Protein AF-A0A1F9FCJ4-F1 (afdb_monomer)

Secondary structure (DSSP, 8-state):
---------------PPPPPPP---PPPPPPPPPP--PPPP-S---------------TTTTS-SEEEEETTEEEEEES---TTHHHHHHHHHHHHHHHTT--B-TTS-BSEEEEEEEP-TTTTS-TT----HHHHTHHHHHHHHHHHHHHHHHHHTTPPSSEEEEEEEE--BTTBSS-HHHHHHT-HHHHHHHHHHHHGGGBSSSSPEEEESS-TTSSS-EEEEEEEEEETTEEEEEEEEEEEE-SSGGGG-TT-TTSHHHHHHHH--SEEEEEEEESSSSEEEE---B-TTEEE-TTS-EEE-TT-----BPPP--HHHHHHHHHHHS-S-----TTT----

Mean predicted aligned error: 11.23 Å

Radius of gyration: 25.14 Å; Cα contacts (8 Å, |Δi|>4): 669; chains: 1; bounding box: 89×71×57 Å

Sequence (344 aa):
MPNVTNRVSGTLSTVATPTTTPSTTTVPLLPPSLPGRDAPVDLFDRSGGAPVERSVATPHAEIPTTLLTAAGTSVEHGTDPGNFYCEHAFFTLQRFATEVGIKKNAQGEPLCGFLHVPWDADCGAPPTAIIDPAKRYAAHRKVVGAAIQGWFQAAKAGAHDPIKILITGYGPFQSITNNPAAGFVSHRENLDAAMKAAFGTALIGKKGKLLQDRVGGSPADTMALRYRVNDEGRVREIVIVAERLKVADVALDNGDPGSLVGALKAVKPDAALALGVHGGATFLAEHHADDGGLVIDAQGKARHDDNKQPTMAFLDNYALARAIHTGGQRGPARVADARTGNIV

Nearest PDB structures (foldseek):
  5j8r-assembly1_B  TM=4.494E-01  e=1.813E-01  Homo sapiens
  5j8r-assembly1_C  TM=4.114E-01  e=9.370E-01  Homo sapiens
  5j8r-assembly1_D  TM=4.580E-01  e=1.722E+00  Homo sapiens

Solvent-accessible surface area (backbone atoms only — not comparable to full-atom values): 19438 Å² total; per-residue (Å²): 136,87,86,85,82,85,83,81,88,81,81,86,78,82,83,80,80,86,82,86,77,89,80,85,80,83,82,80,81,83,80,84,89,80,83,89,78,81,76,83,77,78,92,70,83,82,72,90,71,79,86,75,87,66,86,74,71,62,94,59,84,84,64,63,69,68,36,42,76,29,87,90,31,48,26,30,74,26,75,67,48,45,92,61,69,49,20,43,50,39,28,52,50,61,67,44,29,69,80,44,54,34,36,49,39,98,86,67,35,50,36,40,33,33,38,35,38,43,54,56,90,56,24,65,33,60,84,82,59,91,70,62,64,69,70,74,39,48,30,57,22,42,51,53,5,8,30,53,35,21,45,50,64,42,46,58,74,84,53,63,82,56,46,32,33,37,36,37,8,34,43,50,52,96,76,30,54,33,31,65,28,17,58,42,45,68,33,68,70,44,53,32,47,10,48,41,48,28,29,34,77,29,34,63,66,86,61,51,47,73,77,35,83,55,54,94,82,51,59,58,65,33,39,31,32,39,39,38,32,51,59,92,88,40,81,44,41,39,34,42,38,23,30,37,30,59,73,51,43,60,28,56,9,64,81,34,58,43,6,60,45,20,46,41,66,73,65,44,26,43,26,38,39,41,30,36,71,40,91,48,80,44,30,25,33,25,26,45,33,34,40,46,26,54,44,66,50,99,83,39,45,42,39,83,36,94,80,43,69,62,85,49,67,59,76,72,32,56,38,40,45,52,12,26,28,57,22,52,71,60,47,47,52,63,68,62,41,85,87,71,81,46,83,101

pLDDT: mean 81.38, std 22.06, range [31.81, 98.62]

Foldseek 3Di:
DDDDDDDDDDDDDDDDDDDDDDDDDDDDDDDDDDDDDDDPDPPDPPDDDDDDPDPCPPPCPPFDQFQFQFPNFTEGADADLDAADSLLLFQLCQVCLVVLVAAAFPVRFGQEFEKADEDDPCQLPAPPDDDDCCVVCRRVLLQLLLSVLLLCVRLVVPDDFPAEEEEEEEADDDSGNDWVSLVQLLDQVSVLSSVCFQAPVQWDDSGFDWPDQDDPQAPDRWTWGWTWGCDPNDIGIYIYIGAYAYRAQLLSACPHCHHPNVVCNVRSHNHYYYYGYDHDRHMHTYFKHFCQQWDQDPNRGIDGDNPRDTPDIDHGRCSSSSSSNNSNVCGNPQDCPPVPNDRD

Structure (mmCIF, N/CA/C/O backbone):
data_AF-A0A1F9FCJ4-F1
#
_entry.id   AF-A0A1F9FCJ4-F1
#
loop_
_atom_site.group_PDB
_atom_site.id
_atom_site.type_symbol
_atom_site.label_atom_id
_atom_site.label_alt_id
_atom_site.label_comp_id
_atom_site.label_asym_id
_atom_site.label_entity_id
_atom_site.label_seq_id
_atom_site.pdbx_PDB_ins_code
_atom_site.Cartn_x
_atom_site.Cartn_y
_atom_site.Cartn_z
_atom_site.occupancy
_atom_site.B_iso_or_equiv
_atom_site.auth_seq_id
_atom_site.auth_comp_id
_atom_site.auth_asym_id
_atom_site.auth_atom_id
_atom_site.pdbx_PDB_model_num
ATOM 1 N N . MET A 1 1 ? 61.639 24.553 24.301 1.00 45.56 1 MET A N 1
ATOM 2 C CA . MET A 1 1 ? 60.608 23.522 24.548 1.00 45.56 1 MET A CA 1
ATOM 3 C C . MET A 1 1 ? 60.771 22.453 23.477 1.00 45.56 1 MET A C 1
ATOM 5 O O . MET A 1 1 ? 60.693 22.820 22.310 1.00 45.56 1 MET A O 1
ATOM 9 N N . PRO A 1 2 ? 61.147 21.210 23.821 1.00 46.16 2 PRO A N 1
ATOM 10 C CA . PRO A 1 2 ? 61.551 20.224 22.828 1.00 46.16 2 PRO A CA 1
ATOM 11 C C . PRO A 1 2 ? 60.354 19.451 22.259 1.00 46.16 2 PRO A C 1
ATOM 13 O O . PRO A 1 2 ? 59.424 19.087 22.974 1.00 46.16 2 PRO A O 1
ATOM 16 N N . ASN A 1 3 ? 60.428 19.225 20.948 1.00 36.25 3 ASN A N 1
ATOM 17 C CA . ASN A 1 3 ? 59.535 18.416 20.124 1.00 36.25 3 ASN A CA 1
ATOM 18 C C . ASN A 1 3 ? 59.547 16.947 20.573 1.00 36.25 3 ASN A C 1
ATOM 20 O O . ASN A 1 3 ? 60.611 16.331 20.627 1.00 36.25 3 ASN A O 1
ATOM 24 N N . VAL A 1 4 ? 58.368 16.378 20.827 1.00 46.62 4 VAL A N 1
ATOM 25 C CA . VAL A 1 4 ? 58.176 14.942 21.071 1.00 46.62 4 VAL A CA 1
ATOM 26 C C . VAL A 1 4 ? 57.615 14.313 19.797 1.00 46.62 4 VAL A C 1
ATOM 28 O O . VAL A 1 4 ? 56.436 14.447 19.482 1.00 46.62 4 VAL A O 1
ATOM 31 N N . THR A 1 5 ? 58.479 13.638 19.045 1.00 46.69 5 THR A N 1
ATOM 32 C CA . THR A 1 5 ? 58.125 12.800 17.894 1.00 46.69 5 THR A CA 1
ATOM 33 C C . THR A 1 5 ? 57.863 11.372 18.373 1.00 46.69 5 THR A C 1
ATOM 35 O O . THR A 1 5 ? 58.791 10.650 18.736 1.00 46.69 5 THR A O 1
ATOM 38 N N . ASN A 1 6 ? 56.600 10.940 18.353 1.00 46.25 6 ASN A N 1
ATOM 39 C CA . ASN A 1 6 ? 56.231 9.542 18.585 1.00 46.25 6 ASN A CA 1
ATOM 40 C C . ASN A 1 6 ? 56.530 8.700 17.334 1.00 46.25 6 ASN A C 1
ATOM 42 O O . ASN A 1 6 ? 55.889 8.859 16.296 1.00 46.25 6 ASN A O 1
ATOM 46 N N . ARG A 1 7 ? 57.496 7.780 17.448 1.00 40.25 7 ARG A N 1
ATOM 47 C CA . ARG A 1 7 ? 57.681 6.650 16.526 1.00 40.25 7 ARG A CA 1
ATOM 48 C C . ARG A 1 7 ? 56.686 5.548 16.891 1.00 40.25 7 ARG A C 1
ATOM 50 O O . ARG A 1 7 ? 56.759 5.004 17.987 1.00 40.25 7 ARG A O 1
ATOM 57 N N . VAL A 1 8 ? 55.814 5.183 15.955 1.00 48.34 8 VAL A N 1
ATOM 58 C CA . VAL A 1 8 ? 55.037 3.939 16.009 1.00 48.34 8 VAL A CA 1
ATOM 59 C C . VAL A 1 8 ? 55.748 2.914 15.128 1.00 48.34 8 VAL A C 1
ATOM 61 O O . VAL A 1 8 ? 55.877 3.109 13.922 1.00 48.34 8 VAL A O 1
ATOM 64 N N . SER A 1 9 ? 56.248 1.844 15.747 1.00 47.41 9 SER A N 1
ATOM 65 C CA . SER A 1 9 ? 56.780 0.666 15.057 1.00 47.41 9 SER A CA 1
ATOM 66 C C . SER A 1 9 ? 55.623 -0.139 14.468 1.00 47.41 9 SER A C 1
ATOM 68 O O . SER A 1 9 ? 54.789 -0.653 15.208 1.00 47.41 9 SER A O 1
ATOM 70 N N . GLY A 1 10 ? 55.574 -0.242 13.140 1.00 40.59 10 GLY A N 1
ATOM 71 C CA . GLY A 1 10 ? 54.667 -1.135 12.425 1.00 40.59 10 GLY A CA 1
ATOM 72 C C . GLY A 1 10 ? 55.281 -2.525 12.276 1.00 40.59 10 GLY A C 1
ATOM 73 O O . GLY A 1 10 ? 56.344 -2.679 11.679 1.00 40.59 10 GLY A O 1
ATOM 74 N N . THR A 1 11 ? 54.607 -3.537 12.812 1.00 45.31 11 THR A N 1
ATOM 75 C CA . THR A 1 11 ? 54.896 -4.953 12.571 1.00 45.31 11 THR A CA 1
ATOM 76 C C . THR A 1 11 ? 54.178 -5.387 11.292 1.00 45.31 11 THR A C 1
ATOM 78 O O . THR A 1 11 ? 52.953 -5.331 11.207 1.00 45.31 11 THR A O 1
ATOM 81 N N . LEU A 1 12 ? 54.946 -5.808 10.286 1.00 37.81 12 LEU A N 1
ATOM 82 C CA . LEU A 1 12 ? 54.445 -6.413 9.051 1.00 37.81 12 LEU A CA 1
ATOM 83 C C . LEU A 1 12 ? 53.874 -7.804 9.365 1.00 37.81 12 LEU A C 1
ATOM 85 O O . LEU A 1 12 ? 54.610 -8.695 9.783 1.00 37.81 12 LEU A O 1
ATOM 89 N N . SER A 1 13 ? 52.567 -7.980 9.167 1.00 44.81 13 SER A N 1
ATOM 90 C CA . SER A 1 13 ? 51.902 -9.283 9.213 1.00 44.81 13 SER A CA 1
ATOM 91 C C . SER A 1 13 ? 51.800 -9.831 7.790 1.00 44.81 13 SER A C 1
ATOM 93 O O . SER A 1 13 ? 51.200 -9.212 6.910 1.00 44.81 13 SER A O 1
ATOM 95 N N . THR A 1 14 ? 52.456 -10.961 7.550 1.00 45.06 14 THR A N 1
ATOM 96 C CA . THR A 1 14 ? 52.456 -11.703 6.289 1.00 45.06 14 THR A CA 1
ATOM 97 C C . THR A 1 14 ? 51.126 -12.434 6.104 1.00 45.06 14 THR A C 1
ATOM 99 O O . THR A 1 14 ? 50.736 -13.271 6.915 1.00 45.06 14 THR A O 1
ATOM 102 N N . VAL A 1 15 ? 50.427 -12.122 5.012 1.00 45.38 15 VAL A N 1
ATOM 103 C CA . VAL A 1 15 ? 49.201 -12.807 4.584 1.00 45.38 15 VAL A CA 1
ATOM 104 C C . VAL A 1 15 ? 49.580 -14.159 3.979 1.00 45.38 15 VAL A C 1
ATOM 106 O O . VAL A 1 15 ? 50.235 -14.217 2.939 1.00 45.38 15 VAL A O 1
ATOM 109 N N . ALA A 1 16 ? 49.174 -15.244 4.637 1.00 43.84 16 ALA A N 1
ATOM 110 C CA . ALA A 1 16 ? 49.274 -16.598 4.107 1.00 43.84 16 ALA A CA 1
ATOM 111 C C . ALA A 1 16 ? 48.158 -16.852 3.081 1.00 43.84 16 ALA A C 1
ATOM 113 O O . ALA A 1 16 ? 46.982 -16.580 3.326 1.00 43.84 16 ALA A O 1
ATOM 114 N N . THR A 1 17 ? 48.545 -17.375 1.923 1.00 43.25 17 THR A N 1
ATOM 115 C CA . THR A 1 17 ? 47.669 -17.795 0.825 1.00 43.25 17 THR A CA 1
ATOM 116 C C . THR A 1 17 ? 46.972 -19.112 1.197 1.00 43.25 17 THR A C 1
ATOM 118 O O . THR A 1 17 ? 47.662 -20.043 1.615 1.00 43.25 17 THR A O 1
ATOM 121 N N . PRO A 1 18 ? 45.641 -19.254 1.052 1.00 49.59 18 PRO A N 1
ATOM 122 C CA . PRO A 1 18 ? 44.994 -20.544 1.256 1.00 49.59 18 PRO A CA 1
ATOM 123 C C . PRO A 1 18 ? 45.201 -21.459 0.041 1.00 49.59 18 PRO A C 1
ATOM 125 O O . PRO A 1 18 ? 44.795 -21.148 -1.079 1.00 49.59 18 PRO A O 1
ATOM 128 N N . THR A 1 19 ? 45.823 -22.608 0.293 1.00 43.47 19 THR A N 1
ATOM 129 C CA . THR A 1 19 ? 45.961 -23.736 -0.633 1.00 43.47 19 THR A CA 1
ATOM 130 C C . THR A 1 19 ? 44.615 -24.443 -0.790 1.00 43.47 19 THR A C 1
ATOM 132 O O . THR A 1 19 ? 44.060 -24.959 0.180 1.00 43.47 19 THR A O 1
ATOM 135 N N . THR A 1 20 ? 44.086 -24.494 -2.009 1.00 41.56 20 THR A N 1
ATOM 136 C CA . THR A 1 20 ? 42.893 -25.270 -2.359 1.00 41.56 20 THR A CA 1
ATOM 137 C C . THR A 1 20 ? 43.244 -26.751 -2.506 1.00 41.56 20 THR A C 1
ATOM 139 O O . THR A 1 20 ? 44.114 -27.132 -3.285 1.00 41.56 20 THR A O 1
ATOM 142 N N . THR A 1 21 ? 42.561 -27.608 -1.747 1.00 42.19 21 THR A N 1
ATOM 143 C CA . THR A 1 21 ? 42.613 -29.071 -1.894 1.00 42.19 21 THR A CA 1
ATOM 144 C C . THR A 1 21 ? 41.365 -29.535 -2.655 1.00 42.19 21 THR A C 1
ATOM 146 O O . THR A 1 21 ? 40.264 -29.111 -2.295 1.00 42.19 21 THR A O 1
ATOM 149 N N . PRO A 1 22 ? 41.477 -30.385 -3.692 1.00 36.31 22 PRO A N 1
ATOM 150 C CA . PRO A 1 22 ? 40.309 -30.909 -4.389 1.00 36.31 22 PRO A CA 1
ATOM 151 C C . PRO A 1 22 ? 39.636 -31.988 -3.532 1.00 36.31 22 PRO A C 1
ATOM 153 O O . PRO A 1 22 ? 40.259 -32.985 -3.172 1.00 36.31 22 PRO A O 1
ATOM 156 N N . SER A 1 23 ? 38.359 -31.788 -3.204 1.00 41.38 23 SER A N 1
ATOM 157 C CA . SER A 1 23 ? 37.520 -32.829 -2.604 1.00 41.38 23 SER A CA 1
ATOM 158 C C . SER A 1 23 ? 36.896 -33.676 -3.708 1.00 41.38 23 SER A C 1
ATOM 160 O O . SER A 1 23 ? 36.106 -33.190 -4.513 1.00 41.38 23 SER A O 1
ATOM 162 N N . THR A 1 24 ? 37.263 -34.952 -3.745 1.00 35.91 24 THR A N 1
ATOM 163 C CA . THR A 1 24 ? 36.606 -36.003 -4.519 1.00 35.91 24 THR A CA 1
ATOM 164 C C . THR A 1 24 ? 35.276 -36.357 -3.856 1.00 35.91 24 THR A C 1
ATOM 166 O O . THR A 1 24 ? 35.243 -36.970 -2.791 1.00 35.91 24 THR A O 1
ATOM 169 N N . THR A 1 25 ? 34.162 -35.970 -4.478 1.00 39.12 25 THR A N 1
ATOM 170 C CA . THR A 1 25 ? 32.825 -36.406 -4.060 1.00 39.12 25 THR A CA 1
ATOM 171 C C . THR A 1 25 ? 32.481 -37.727 -4.737 1.00 39.12 25 THR A C 1
ATOM 173 O O . THR A 1 25 ? 32.265 -37.798 -5.945 1.00 39.12 25 THR A O 1
ATOM 176 N N . THR A 1 26 ? 32.432 -38.780 -3.930 1.00 38.34 26 THR A N 1
ATOM 177 C CA . THR A 1 26 ? 31.907 -40.098 -4.284 1.00 38.34 26 THR A CA 1
ATOM 178 C C . THR A 1 26 ? 30.389 -40.016 -4.465 1.00 38.34 26 THR A C 1
ATOM 180 O O . THR A 1 26 ? 29.679 -39.555 -3.575 1.00 38.34 26 THR A O 1
ATOM 183 N N . VAL A 1 27 ? 29.896 -40.469 -5.618 1.00 39.25 27 VAL A N 1
ATOM 184 C CA . VAL A 1 27 ? 28.467 -40.588 -5.951 1.00 39.25 27 VAL A CA 1
ATOM 185 C C . VAL A 1 27 ? 27.877 -41.819 -5.249 1.00 39.25 27 VAL A C 1
ATOM 187 O O . VAL A 1 27 ? 28.379 -42.921 -5.484 1.00 39.25 27 VAL A O 1
ATOM 190 N N . PRO A 1 28 ? 26.807 -41.704 -4.441 1.00 39.06 28 PRO A N 1
ATOM 191 C CA . PRO A 1 28 ? 26.023 -42.861 -4.040 1.00 39.06 28 PRO A CA 1
ATOM 192 C C . PRO A 1 28 ? 24.985 -43.207 -5.116 1.00 39.06 28 PRO A C 1
ATOM 194 O O . PRO A 1 28 ? 24.263 -42.345 -5.616 1.00 39.06 28 PRO A O 1
ATOM 197 N N . LEU A 1 29 ? 24.929 -44.498 -5.440 1.00 34.75 29 LEU A N 1
ATOM 198 C CA . LEU A 1 29 ? 23.940 -45.152 -6.293 1.00 34.75 29 LEU A CA 1
ATOM 199 C C . LEU A 1 29 ? 22.487 -44.870 -5.863 1.00 34.75 29 LEU A C 1
ATOM 201 O O . LEU A 1 29 ? 22.163 -44.887 -4.676 1.00 34.75 29 LEU A O 1
ATOM 205 N N . LEU A 1 30 ? 21.618 -44.686 -6.865 1.00 35.06 30 LEU A N 1
ATOM 206 C CA . LEU A 1 30 ? 20.160 -44.614 -6.732 1.00 35.06 30 LEU A CA 1
ATOM 207 C C . LEU A 1 30 ? 19.570 -45.884 -6.084 1.00 35.06 30 LEU A C 1
ATOM 209 O O . LEU A 1 30 ? 19.882 -46.988 -6.536 1.00 35.06 30 LEU A O 1
ATOM 213 N N . PRO A 1 31 ? 18.616 -45.750 -5.145 1.00 38.84 31 PRO A N 1
ATOM 214 C CA . PRO A 1 31 ? 17.616 -46.778 -4.878 1.00 38.84 31 PRO A CA 1
ATOM 215 C C . PRO A 1 31 ? 16.405 -46.672 -5.838 1.00 38.84 31 PRO A C 1
ATOM 217 O O . PRO A 1 31 ? 16.173 -45.617 -6.434 1.00 38.84 31 PRO A O 1
ATOM 220 N N . PRO A 1 32 ? 15.642 -47.769 -6.015 1.00 37.00 32 PRO A N 1
ATOM 221 C CA . PRO A 1 32 ? 14.658 -47.922 -7.083 1.00 37.00 32 PRO A CA 1
ATOM 222 C C . PRO A 1 32 ? 13.360 -47.136 -6.860 1.00 37.00 32 PRO A C 1
ATOM 224 O O . PRO A 1 32 ? 12.955 -46.822 -5.742 1.00 37.00 32 PRO A O 1
ATOM 227 N N . SER A 1 33 ? 12.712 -46.864 -7.989 1.00 34.84 33 SER A N 1
ATOM 228 C CA . SER A 1 33 ? 11.459 -46.143 -8.198 1.00 34.84 33 SER A CA 1
ATOM 229 C C . SER A 1 33 ? 10.303 -46.650 -7.326 1.00 34.84 33 SER A C 1
ATOM 231 O O . SER A 1 33 ? 9.952 -47.829 -7.379 1.00 34.84 33 SER A O 1
ATOM 233 N N . LEU A 1 34 ? 9.651 -45.738 -6.599 1.00 32.81 34 LEU A N 1
ATOM 234 C CA . LEU A 1 34 ? 8.321 -45.954 -6.021 1.00 32.81 34 LEU A CA 1
ATOM 235 C C . LEU A 1 34 ? 7.239 -45.366 -6.948 1.00 32.81 34 LEU A C 1
ATOM 237 O O . LEU A 1 34 ? 7.446 -44.282 -7.498 1.00 32.81 34 LEU A O 1
ATOM 241 N N . PRO A 1 35 ? 6.094 -46.050 -7.124 1.00 35.66 35 PRO A N 1
ATOM 24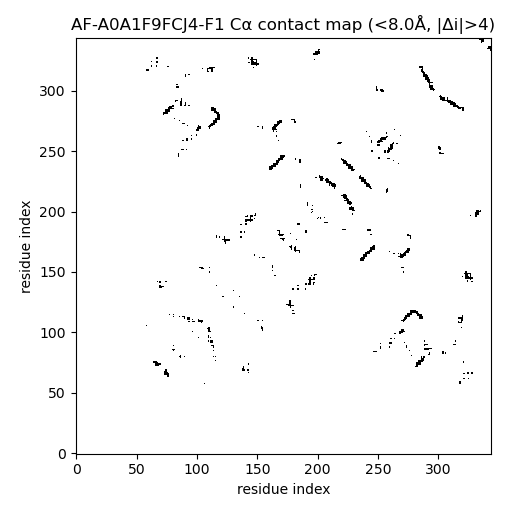2 C CA . PRO A 1 35 ? 5.007 -45.595 -7.980 1.00 35.66 35 PRO A CA 1
ATOM 243 C C . PRO A 1 35 ? 4.041 -44.653 -7.246 1.00 35.66 35 PRO A C 1
ATOM 245 O O . PRO A 1 35 ? 3.728 -44.861 -6.077 1.00 35.66 35 PRO A O 1
ATOM 248 N N . GLY A 1 36 ? 3.504 -43.683 -7.992 1.00 36.62 36 GLY A N 1
ATOM 249 C CA . GLY A 1 36 ? 2.209 -43.052 -7.727 1.00 36.62 36 GLY A CA 1
ATOM 250 C C . GLY A 1 36 ? 2.182 -41.971 -6.647 1.00 36.62 36 GLY A C 1
ATOM 251 O O . GLY A 1 36 ? 2.029 -42.256 -5.461 1.00 36.62 36 GLY A O 1
ATOM 252 N N . ARG A 1 37 ? 2.199 -40.705 -7.076 1.00 32.19 37 ARG A N 1
ATOM 253 C CA . ARG A 1 37 ? 1.502 -39.640 -6.353 1.00 32.19 37 ARG A CA 1
ATOM 254 C C . ARG A 1 37 ? 1.020 -38.572 -7.322 1.00 32.19 37 ARG A C 1
ATOM 256 O O . ARG A 1 37 ? 1.735 -38.199 -8.248 1.00 32.19 37 ARG A O 1
ATOM 263 N N . ASP A 1 38 ? -0.224 -38.185 -7.101 1.00 32.88 38 ASP A N 1
ATOM 264 C CA . ASP A 1 38 ? -1.093 -37.469 -8.017 1.00 32.88 38 ASP A CA 1
ATOM 265 C C . ASP A 1 38 ? -0.536 -36.114 -8.452 1.00 32.88 38 ASP A C 1
ATOM 267 O O . ASP A 1 38 ? 0.089 -35.384 -7.677 1.00 32.88 38 ASP A O 1
ATOM 271 N N . ALA A 1 39 ? -0.778 -35.799 -9.723 1.00 34.09 39 ALA A N 1
ATOM 272 C CA . ALA A 1 39 ? -0.483 -34.509 -10.318 1.00 34.09 39 ALA A CA 1
ATOM 273 C C . ALA A 1 39 ? -1.184 -33.373 -9.544 1.00 34.09 39 ALA A C 1
ATOM 275 O O . ALA A 1 39 ? -2.288 -33.572 -9.026 1.00 34.09 39 ALA A O 1
ATOM 276 N N . PRO A 1 40 ? -0.580 -32.173 -9.472 1.00 35.62 40 PRO A N 1
ATOM 277 C CA . PRO A 1 40 ? -1.268 -31.006 -8.948 1.00 35.62 40 PRO A CA 1
ATOM 278 C C . PRO A 1 40 ? -2.521 -30.731 -9.785 1.00 35.62 40 PRO A C 1
ATOM 280 O O . PRO A 1 40 ? -2.487 -30.732 -11.014 1.00 35.62 40 PRO A O 1
ATOM 283 N N . VAL A 1 41 ? -3.624 -30.537 -9.071 1.00 33.22 41 VAL A N 1
ATOM 284 C CA . VAL A 1 41 ? -4.956 -30.245 -9.593 1.00 33.22 41 VAL A CA 1
ATOM 285 C C . VAL A 1 41 ? -4.883 -29.007 -10.487 1.00 33.22 41 VAL A C 1
ATOM 287 O O . VAL A 1 41 ? -4.461 -27.939 -10.043 1.00 33.22 41 VAL A O 1
ATOM 290 N N . ASP A 1 42 ? -5.286 -29.168 -11.742 1.00 31.81 42 ASP A N 1
ATOM 291 C CA . ASP A 1 42 ? -5.469 -28.091 -12.707 1.00 31.81 42 ASP A CA 1
ATOM 292 C C . ASP A 1 42 ? -6.608 -27.191 -12.194 1.00 31.81 42 ASP A C 1
ATOM 294 O O . ASP A 1 42 ? -7.785 -27.541 -12.267 1.00 31.81 42 ASP A O 1
ATOM 298 N N . LEU A 1 43 ? -6.261 -26.069 -11.553 1.00 39.19 43 LEU A N 1
ATOM 299 C CA . LEU A 1 43 ? -7.206 -25.182 -10.860 1.00 39.19 43 LEU A CA 1
ATOM 300 C C . LEU A 1 43 ? -7.960 -24.241 -11.821 1.00 39.19 43 LEU A C 1
ATOM 302 O O . LEU A 1 43 ? -8.404 -23.164 -11.425 1.00 39.19 43 LEU A O 1
ATOM 306 N N . PHE A 1 44 ? -8.101 -24.647 -13.081 1.00 42.81 44 PHE A N 1
ATOM 307 C CA . PHE A 1 44 ? -8.867 -23.951 -14.106 1.00 42.81 44 PHE A CA 1
ATOM 308 C C . PHE A 1 44 ? -9.806 -24.942 -14.785 1.00 42.81 44 PHE A C 1
ATOM 310 O O . PHE A 1 44 ? -9.546 -25.462 -15.868 1.00 42.81 44 PHE A O 1
ATOM 317 N N . ASP A 1 45 ? -10.924 -25.196 -14.112 1.00 34.12 45 ASP A N 1
ATOM 318 C CA . ASP A 1 45 ? -12.051 -25.908 -14.690 1.00 34.12 45 ASP A CA 1
ATOM 319 C C . ASP A 1 45 ? -12.562 -25.146 -15.929 1.00 34.12 45 ASP A C 1
ATOM 321 O O . ASP A 1 45 ? -13.140 -24.063 -15.832 1.00 34.12 45 ASP A O 1
ATOM 325 N N . ARG A 1 46 ? -12.307 -25.717 -17.111 1.00 41.44 46 ARG A N 1
ATOM 326 C CA . ARG A 1 46 ? -12.891 -25.328 -18.405 1.00 41.44 46 ARG A CA 1
ATOM 327 C C . ARG A 1 46 ? -14.180 -26.114 -18.688 1.00 41.44 46 ARG A C 1
ATOM 329 O O . ARG A 1 46 ? -14.428 -26.505 -19.829 1.00 41.44 46 ARG A O 1
ATOM 336 N N . SER A 1 47 ? -15.011 -26.376 -17.682 1.00 38.44 47 SER A N 1
ATOM 337 C CA . SER A 1 47 ? -16.333 -26.952 -17.914 1.00 38.44 47 SER A CA 1
ATOM 338 C C . SER A 1 47 ? -17.308 -25.880 -18.423 1.00 38.44 47 SER A C 1
ATOM 340 O O . SER A 1 47 ? -17.568 -24.855 -17.794 1.00 38.44 47 SER A O 1
ATOM 342 N N . GLY A 1 48 ? -17.822 -26.106 -19.635 1.00 39.78 48 GLY A N 1
ATOM 343 C CA . GLY A 1 48 ? -18.782 -25.250 -20.332 1.00 39.78 48 GLY A CA 1
ATOM 344 C C . GLY A 1 48 ? -20.163 -25.232 -19.674 1.00 39.78 48 GLY A C 1
ATOM 345 O O . GLY A 1 48 ? -21.103 -25.843 -20.179 1.00 39.78 48 GLY A O 1
ATOM 346 N N . GLY A 1 49 ? -20.291 -24.514 -18.559 1.00 33.75 49 GLY A N 1
ATOM 347 C CA . GLY A 1 49 ? -21.572 -24.177 -17.945 1.00 33.75 49 GLY A CA 1
ATOM 348 C C . GLY A 1 49 ? -22.285 -23.059 -18.711 1.00 33.75 49 GLY A C 1
ATOM 349 O O . GLY A 1 49 ? -21.688 -22.033 -19.030 1.00 33.75 49 GLY A O 1
ATOM 350 N N . ALA A 1 50 ? -23.571 -23.262 -19.007 1.00 37.38 50 ALA A N 1
ATOM 351 C CA . ALA A 1 50 ? -24.444 -22.267 -19.626 1.00 37.38 50 ALA A CA 1
ATOM 352 C C . ALA A 1 50 ? -24.445 -20.931 -18.844 1.00 37.38 50 ALA A C 1
ATOM 354 O O . ALA A 1 50 ? -24.327 -20.947 -17.614 1.00 37.38 50 ALA A O 1
ATOM 355 N N . PRO A 1 51 ? -24.594 -19.777 -19.525 1.00 35.41 51 PRO A N 1
ATOM 356 C CA . PRO A 1 51 ? -24.491 -18.474 -18.886 1.00 35.41 51 PRO A CA 1
ATOM 357 C C . PRO A 1 51 ? -25.660 -18.276 -17.921 1.00 35.41 51 PRO A C 1
ATOM 359 O O . PRO A 1 51 ? -26.816 -18.151 -18.320 1.00 35.41 51 PRO A O 1
ATOM 362 N N . VAL A 1 52 ? -25.352 -18.235 -16.628 1.00 38.59 52 VAL A N 1
ATOM 363 C CA . VAL A 1 52 ? -26.260 -17.671 -15.634 1.00 38.59 52 VAL A CA 1
ATOM 364 C C . VAL A 1 52 ? -26.236 -16.162 -15.855 1.00 38.59 52 VAL A C 1
ATOM 366 O O . VAL A 1 52 ? -25.232 -15.519 -15.546 1.00 38.59 52 VAL A O 1
ATOM 369 N N . GLU A 1 53 ? -27.317 -15.594 -16.395 1.00 35.34 53 GLU A N 1
ATOM 370 C CA . GLU A 1 53 ? -27.544 -14.145 -16.415 1.00 35.34 53 GLU A CA 1
ATOM 371 C C . GLU A 1 53 ? -27.627 -13.635 -14.970 1.00 35.34 53 GLU A C 1
ATOM 373 O O . GLU A 1 53 ? -28.687 -13.540 -14.353 1.00 35.34 53 GLU A O 1
ATOM 378 N N . ARG A 1 54 ? -26.469 -13.324 -14.387 1.00 35.75 54 ARG A N 1
ATOM 379 C CA . ARG A 1 54 ? -26.394 -12.420 -13.247 1.00 35.75 54 ARG A CA 1
ATOM 380 C C . ARG A 1 54 ? -26.453 -11.018 -13.822 1.00 35.75 54 ARG A C 1
ATOM 382 O O . ARG A 1 54 ? -25.579 -10.640 -14.592 1.00 35.75 54 ARG A O 1
ATOM 389 N N . SER A 1 55 ? -27.472 -10.257 -13.433 1.00 35.41 55 SER A N 1
ATOM 390 C CA . SER A 1 55 ? -27.509 -8.808 -13.615 1.00 35.41 55 SER A CA 1
ATOM 391 C C . SER A 1 55 ? -26.234 -8.216 -13.011 1.00 35.41 55 SER A C 1
ATOM 393 O O . SER A 1 55 ? -26.125 -8.074 -11.792 1.00 35.41 55 SER A O 1
ATOM 395 N N . VAL A 1 56 ? -25.246 -7.933 -13.860 1.00 41.44 56 VAL A N 1
ATOM 396 C CA . VAL A 1 56 ? -23.978 -7.321 -13.473 1.00 41.44 56 VAL A CA 1
ATOM 397 C C . VAL A 1 56 ? -24.275 -5.850 -13.221 1.00 41.44 56 VAL A C 1
ATOM 399 O O . VAL A 1 56 ? -24.188 -5.025 -14.127 1.00 41.44 56 VAL A O 1
ATOM 402 N N . ALA A 1 57 ? -24.685 -5.507 -11.997 1.00 44.84 57 ALA A N 1
ATOM 403 C CA . ALA A 1 57 ? -24.523 -4.134 -11.539 1.00 44.84 57 ALA A CA 1
ATOM 404 C C . ALA A 1 57 ? -23.051 -3.781 -11.779 1.00 44.84 57 ALA A C 1
ATOM 406 O O . ALA A 1 57 ? -22.165 -4.497 -11.306 1.00 44.84 57 ALA A O 1
ATOM 407 N N . THR A 1 58 ? -22.788 -2.760 -12.595 1.00 55.03 58 THR A N 1
ATOM 408 C CA . THR A 1 58 ? -21.423 -2.364 -12.931 1.00 55.03 58 THR A CA 1
ATOM 409 C C . THR A 1 58 ? -20.690 -2.064 -11.621 1.00 55.03 58 THR A C 1
ATOM 411 O O . THR A 1 58 ? -21.127 -1.174 -10.887 1.00 55.03 58 THR A O 1
ATOM 414 N N . PRO A 1 59 ? -19.594 -2.781 -11.292 1.00 61.16 59 PRO A N 1
ATOM 415 C CA . PRO A 1 59 ? -18.909 -2.683 -9.994 1.00 61.16 59 PRO A CA 1
ATOM 416 C C . PRO A 1 59 ? -18.505 -1.253 -9.585 1.00 61.16 59 PRO A C 1
ATOM 418 O O . PRO A 1 59 ? -18.245 -0.993 -8.407 1.00 61.16 59 PRO A O 1
ATOM 421 N N . HIS A 1 60 ? -18.471 -0.340 -10.560 1.00 66.44 60 HIS A N 1
ATOM 422 C CA . HIS A 1 60 ? -18.080 1.060 -10.459 1.00 66.44 60 HIS A CA 1
ATOM 423 C C . HIS A 1 60 ? -19.198 2.030 -10.022 1.00 66.44 60 HIS A C 1
ATOM 425 O O . HIS A 1 60 ? -18.885 3.126 -9.569 1.00 66.44 60 HIS A O 1
ATOM 431 N N . ALA A 1 61 ? -20.488 1.684 -10.146 1.00 62.09 61 ALA A N 1
ATOM 432 C CA . ALA A 1 61 ? -21.586 2.669 -10.133 1.00 62.09 61 ALA A CA 1
ATOM 433 C C . ALA A 1 61 ? -21.708 3.536 -8.855 1.00 62.09 61 ALA A C 1
ATOM 435 O O . ALA A 1 61 ? -22.378 4.565 -8.878 1.00 62.09 61 ALA A O 1
ATOM 436 N N . GLU A 1 62 ? -21.047 3.156 -7.760 1.00 83.69 62 GLU A N 1
ATOM 437 C CA . GLU A 1 62 ? -21.162 3.811 -6.451 1.00 83.69 62 GLU A CA 1
ATOM 438 C C . GLU A 1 62 ? -19.883 4.524 -5.977 1.00 83.69 62 GLU A C 1
ATOM 440 O O . GLU A 1 62 ? -19.900 5.148 -4.916 1.00 83.69 62 GLU A O 1
ATOM 445 N N . ILE A 1 63 ? -18.769 4.451 -6.718 1.00 91.19 63 ILE A N 1
ATOM 446 C CA . ILE A 1 63 ? -17.508 5.082 -6.294 1.00 91.19 63 ILE A CA 1
ATOM 447 C C . ILE A 1 63 ? -17.318 6.407 -7.046 1.00 91.19 63 ILE A C 1
ATOM 449 O O . ILE A 1 63 ? -17.301 6.402 -8.278 1.00 91.19 63 ILE A O 1
ATOM 453 N N . PRO A 1 64 ? -17.143 7.552 -6.357 1.00 94.38 64 PRO A N 1
ATOM 454 C CA . PRO A 1 64 ? -16.898 8.821 -7.038 1.00 94.38 64 PRO A CA 1
ATOM 455 C C . PRO A 1 64 ? -15.559 8.807 -7.781 1.00 94.38 64 PRO A C 1
ATOM 457 O O . PRO A 1 64 ? -14.637 8.093 -7.394 1.00 94.38 64 PRO A O 1
ATOM 460 N N . THR A 1 65 ? -15.426 9.649 -8.811 1.00 94.06 65 THR A N 1
ATOM 461 C CA . THR A 1 65 ? -14.166 9.814 -9.557 1.00 94.06 65 THR A CA 1
ATOM 462 C C . THR A 1 65 ? -13.020 10.250 -8.644 1.00 94.06 65 THR A C 1
ATOM 464 O O . THR A 1 65 ? -11.939 9.669 -8.684 1.00 94.06 65 THR A O 1
ATOM 467 N N . THR A 1 66 ? -13.266 11.244 -7.785 1.00 97.06 66 THR A N 1
ATOM 468 C CA . THR A 1 66 ? -12.322 11.664 -6.746 1.00 97.06 66 THR A CA 1
ATOM 469 C C . THR A 1 66 ? -12.626 10.922 -5.453 1.00 97.06 66 THR A C 1
ATOM 471 O O . THR A 1 66 ? -13.654 11.143 -4.811 1.00 97.06 66 THR A O 1
ATOM 474 N N . LEU A 1 67 ? -11.702 10.059 -5.051 1.00 97.12 67 LEU A N 1
ATOM 475 C CA . LEU A 1 67 ? -11.817 9.201 -3.877 1.00 97.12 67 LEU A CA 1
ATOM 476 C C . LEU A 1 67 ? -11.562 9.981 -2.584 1.00 97.12 67 LEU A C 1
ATOM 478 O O . LEU A 1 67 ? -12.248 9.775 -1.582 1.00 97.12 67 LEU A O 1
ATOM 482 N N . LEU A 1 68 ? -10.564 10.869 -2.617 1.00 97.69 68 LEU A N 1
ATOM 483 C CA . LEU A 1 68 ? -10.088 11.670 -1.492 1.00 97.69 68 LEU A CA 1
ATOM 484 C C . LEU A 1 68 ? -9.288 12.876 -2.009 1.00 97.69 68 LEU A C 1
ATOM 486 O O . LEU A 1 68 ? -8.601 12.771 -3.018 1.00 97.69 68 LEU A O 1
ATOM 490 N N . THR A 1 69 ? -9.291 13.990 -1.272 1.00 97.44 69 THR A N 1
ATOM 491 C CA . THR A 1 69 ? -8.313 15.077 -1.453 1.00 97.44 69 THR A CA 1
ATOM 492 C C . THR A 1 69 ? -7.430 15.176 -0.214 1.00 97.44 69 THR A C 1
ATOM 494 O O . THR A 1 69 ? -7.890 15.494 0.885 1.00 97.44 69 THR A O 1
ATOM 497 N N . ALA A 1 70 ? -6.137 14.911 -0.376 1.00 95.56 70 ALA A N 1
ATOM 498 C CA . ALA A 1 70 ? -5.164 14.826 0.701 1.00 95.56 70 ALA A CA 1
ATOM 499 C C . ALA A 1 70 ? -4.086 15.904 0.548 1.00 95.56 70 ALA A C 1
ATOM 501 O O . ALA A 1 70 ? -3.237 15.831 -0.327 1.00 95.56 70 ALA A O 1
ATOM 502 N N . ALA A 1 71 ? -4.103 16.902 1.441 1.00 94.06 71 ALA A N 1
ATOM 503 C CA . ALA A 1 71 ? -3.112 17.990 1.459 1.00 94.06 71 ALA A CA 1
ATOM 504 C C . ALA A 1 71 ? -2.977 18.736 0.110 1.00 94.06 71 ALA A C 1
ATOM 506 O O . ALA A 1 71 ? -1.887 19.152 -0.263 1.00 94.06 71 ALA A O 1
ATOM 507 N N . GLY A 1 72 ? -4.100 18.918 -0.592 1.00 94.38 72 GLY A N 1
ATOM 508 C CA . GLY A 1 72 ? -4.152 19.593 -1.892 1.00 94.38 72 GLY A CA 1
ATOM 509 C C . GLY A 1 72 ? -3.980 18.667 -3.098 1.00 94.38 72 GLY A C 1
ATOM 510 O O . GLY A 1 72 ? -4.188 19.121 -4.214 1.00 94.38 72 GLY A O 1
ATOM 511 N N . THR A 1 73 ? -3.669 17.387 -2.889 1.00 96.94 73 THR A N 1
ATOM 512 C CA . THR A 1 73 ? -3.522 16.395 -3.963 1.00 96.94 73 THR A CA 1
ATOM 513 C C . THR A 1 73 ? -4.756 15.501 -4.040 1.00 96.94 73 THR A C 1
ATOM 515 O O . THR A 1 73 ? -5.207 15.000 -3.005 1.00 96.94 73 THR A O 1
ATOM 518 N N . SER A 1 74 ? -5.318 15.297 -5.233 1.00 97.88 74 SER A N 1
ATOM 519 C CA . SER A 1 74 ? -6.431 14.363 -5.426 1.00 97.88 74 SER A CA 1
ATOM 520 C C . SER A 1 74 ? -5.956 12.909 -5.394 1.00 97.88 74 SER A C 1
ATOM 522 O O . SER A 1 74 ? -4.784 12.596 -5.623 1.00 97.88 74 SER A O 1
ATOM 524 N N . VAL A 1 75 ? -6.888 12.020 -5.068 1.00 98.38 75 VAL A N 1
ATOM 525 C CA . VAL A 1 75 ? -6.790 10.580 -5.277 1.00 98.38 75 VAL A CA 1
ATOM 526 C C . VAL A 1 75 ? -7.929 10.185 -6.198 1.00 98.38 75 VAL A C 1
ATOM 528 O O . VAL A 1 75 ? -9.088 10.479 -5.897 1.00 98.38 75 VAL A O 1
ATOM 531 N N . GLU A 1 76 ? -7.603 9.539 -7.303 1.00 97.69 76 GLU A N 1
ATOM 532 C CA . GLU A 1 76 ? -8.532 9.181 -8.372 1.00 97.69 76 GLU A CA 1
ATOM 533 C C . GLU A 1 76 ? -8.377 7.701 -8.732 1.00 97.69 76 GLU A C 1
ATOM 535 O O . GLU A 1 76 ? -7.491 7.009 -8.224 1.00 97.69 76 GLU A O 1
ATOM 540 N N . HIS A 1 77 ? -9.267 7.202 -9.584 1.00 96.12 77 HIS A N 1
ATOM 541 C CA . HIS A 1 77 ? -9.128 5.864 -10.154 1.00 96.12 77 HIS A CA 1
ATOM 542 C C . HIS A 1 77 ? -8.001 5.846 -11.184 1.00 96.12 77 HIS A C 1
ATOM 544 O O . HIS A 1 77 ? -7.923 6.734 -12.031 1.00 96.12 77 HIS A O 1
ATOM 550 N N . GLY A 1 78 ? -7.169 4.811 -11.134 1.00 92.88 78 GLY A N 1
ATOM 551 C CA . GLY A 1 78 ? -6.212 4.481 -12.183 1.00 92.88 78 GLY A CA 1
ATOM 552 C C . GLY A 1 78 ? -6.691 3.273 -12.986 1.00 92.88 78 GLY A C 1
ATOM 553 O O . GLY A 1 78 ? -7.237 2.328 -12.416 1.00 92.88 78 GLY A O 1
ATOM 554 N N . THR A 1 79 ? -6.545 3.336 -14.307 1.00 88.88 79 THR A N 1
ATOM 555 C CA . THR A 1 79 ? -6.846 2.228 -15.242 1.00 88.88 79 THR A CA 1
ATOM 556 C C . THR A 1 79 ? -5.579 1.641 -15.853 1.00 88.88 79 THR A C 1
ATOM 558 O O . THR A 1 79 ? -5.647 0.651 -16.569 1.00 88.88 79 THR A O 1
ATOM 561 N N . ASP A 1 80 ? -4.443 2.276 -15.592 1.00 84.94 80 ASP A N 1
ATOM 562 C CA . ASP A 1 80 ? -3.167 1.995 -16.221 1.00 84.94 80 ASP A CA 1
ATOM 563 C C . ASP A 1 80 ? -2.124 2.028 -15.103 1.00 84.94 80 ASP A C 1
ATOM 565 O O . ASP A 1 80 ? -1.580 3.095 -14.786 1.00 84.94 80 ASP A O 1
ATOM 569 N N . PRO A 1 81 ? -1.839 0.871 -14.477 1.00 78.06 81 PRO A N 1
ATOM 570 C CA . PRO A 1 81 ? -0.743 0.763 -13.530 1.00 78.06 81 PRO A CA 1
ATOM 571 C C . PRO A 1 81 ? 0.620 1.015 -14.194 1.00 78.06 81 PRO A C 1
ATOM 573 O O . PRO A 1 81 ? 1.629 0.985 -13.500 1.00 78.06 81 PRO A O 1
ATOM 576 N N . GLY A 1 82 ? 0.670 1.340 -15.487 1.00 76.94 82 GLY A N 1
ATOM 577 C CA . GLY A 1 82 ? 1.851 1.697 -16.243 1.00 76.94 82 GLY A CA 1
ATOM 578 C C . GLY A 1 82 ? 2.571 0.461 -16.755 1.00 76.94 82 GLY A C 1
ATOM 579 O O . GLY A 1 82 ? 2.688 -0.543 -16.058 1.00 76.94 82 GLY A O 1
ATOM 580 N N . ASN A 1 83 ? 3.162 0.577 -17.942 1.00 67.25 83 ASN A N 1
ATOM 581 C CA . ASN A 1 83 ? 4.090 -0.433 -18.445 1.00 67.25 83 ASN A CA 1
ATOM 582 C C . ASN A 1 83 ? 5.260 -0.608 -17.456 1.00 67.25 83 ASN A C 1
ATOM 584 O O . ASN A 1 83 ? 5.723 0.389 -16.892 1.00 67.25 83 ASN A O 1
ATOM 588 N N . PHE A 1 84 ? 5.787 -1.837 -17.328 1.00 73.62 84 PHE A N 1
ATOM 589 C CA . PHE A 1 84 ? 6.899 -2.252 -16.441 1.00 73.62 84 PHE A CA 1
ATOM 590 C C . PHE A 1 84 ? 6.445 -2.773 -15.058 1.00 73.62 84 PHE A C 1
ATOM 592 O O . PHE A 1 84 ? 5.352 -3.311 -14.903 1.00 73.62 84 PHE A O 1
ATOM 599 N N . TYR A 1 85 ? 7.306 -2.672 -14.036 1.00 83.75 85 TYR A N 1
ATOM 600 C CA . TYR A 1 85 ? 7.124 -3.343 -12.740 1.00 83.75 85 TYR A CA 1
ATOM 601 C C . TYR A 1 85 ? 5.830 -3.016 -11.986 1.00 83.75 85 TYR A C 1
ATOM 603 O O . TYR A 1 85 ? 5.430 -3.816 -11.142 1.00 83.75 85 TYR A O 1
ATOM 611 N N . CYS A 1 86 ? 5.199 -1.864 -12.220 1.00 92.19 86 CYS A N 1
ATOM 612 C CA . CYS A 1 86 ? 3.996 -1.461 -11.491 1.00 92.19 86 CYS A CA 1
ATOM 613 C C . CYS A 1 86 ? 2.792 -2.349 -11.855 1.00 92.19 86 CYS A C 1
ATOM 615 O O . CYS A 1 86 ? 2.183 -2.946 -10.962 1.00 92.19 86 CYS A O 1
ATOM 617 N N . GLU A 1 87 ? 2.518 -2.531 -13.150 1.00 91.50 87 GLU A N 1
ATOM 618 C CA . GLU A 1 87 ? 1.517 -3.481 -13.647 1.00 91.50 87 GLU A CA 1
ATOM 619 C C . GLU A 1 87 ? 1.813 -4.906 -13.187 1.00 91.50 87 GLU A C 1
ATOM 621 O O . GLU A 1 87 ? 0.954 -5.578 -12.613 1.00 91.50 87 GLU A O 1
ATOM 626 N N . HIS A 1 88 ? 3.066 -5.341 -13.326 1.00 92.69 88 HIS A N 1
ATOM 627 C CA . HIS A 1 88 ? 3.461 -6.703 -12.967 1.00 92.69 88 HIS A CA 1
ATOM 628 C C . HIS A 1 88 ? 3.289 -6.982 -11.481 1.00 92.69 88 HIS A C 1
ATOM 630 O O . HIS A 1 88 ? 2.858 -8.071 -11.092 1.00 92.69 88 HIS A O 1
ATOM 636 N N . ALA A 1 89 ? 3.615 -6.004 -10.638 1.00 94.25 89 ALA A N 1
ATOM 637 C CA . ALA A 1 89 ? 3.390 -6.079 -9.207 1.00 94.25 89 ALA A CA 1
ATOM 638 C C . ALA A 1 89 ? 1.903 -6.205 -8.889 1.00 94.25 89 ALA A C 1
ATOM 640 O O . ALA A 1 89 ? 1.537 -7.044 -8.064 1.00 94.25 89 ALA A O 1
ATOM 641 N N . PHE A 1 90 ? 1.046 -5.414 -9.539 1.00 95.62 90 PHE A N 1
ATOM 642 C CA . PHE A 1 90 ? -0.386 -5.481 -9.283 1.00 95.62 90 PHE A CA 1
ATOM 643 C C . PHE A 1 90 ? -0.995 -6.800 -9.772 1.00 95.62 90 PHE A C 1
ATOM 645 O O . PHE A 1 90 ? -1.711 -7.460 -9.016 1.00 95.62 90 PHE A O 1
ATOM 652 N N . PHE A 1 91 ? -0.640 -7.250 -10.975 1.00 95.38 91 PHE A N 1
ATOM 653 C CA . PHE A 1 91 ? -1.045 -8.550 -11.504 1.00 95.38 91 PHE A CA 1
ATOM 654 C C . PHE A 1 91 ? -0.600 -9.697 -10.593 1.00 95.38 91 PHE A C 1
ATOM 656 O O . PHE A 1 91 ? -1.405 -10.548 -10.206 1.00 95.38 91 PHE A O 1
ATOM 663 N N . THR A 1 92 ? 0.669 -9.693 -10.177 1.00 95.00 92 THR A N 1
ATOM 664 C CA . THR A 1 92 ? 1.221 -10.688 -9.247 1.00 95.00 92 THR A CA 1
ATOM 665 C C . THR A 1 92 ? 0.467 -10.666 -7.919 1.00 95.00 92 THR A C 1
ATOM 667 O O . THR A 1 92 ? 0.081 -11.713 -7.402 1.00 95.00 92 THR A O 1
ATOM 670 N N . LEU A 1 93 ? 0.183 -9.480 -7.382 1.00 95.75 93 LEU A N 1
ATOM 671 C CA . LEU A 1 93 ? -0.573 -9.328 -6.146 1.00 95.75 93 LEU A CA 1
ATOM 672 C C . LEU A 1 93 ? -1.972 -9.953 -6.245 1.00 95.75 93 LEU A C 1
ATOM 674 O O . LEU A 1 93 ? -2.354 -10.726 -5.365 1.00 95.75 93 LEU A O 1
ATOM 678 N N . GLN A 1 94 ? -2.714 -9.668 -7.321 1.00 96.06 94 GLN A N 1
ATOM 679 C CA . GLN A 1 94 ? -4.049 -10.231 -7.547 1.00 96.06 94 GLN A CA 1
ATOM 680 C C . GLN A 1 94 ? -4.007 -11.750 -7.745 1.00 96.06 94 GLN A C 1
ATOM 682 O O . GLN A 1 94 ? -4.801 -12.476 -7.141 1.00 96.06 94 GLN A O 1
ATOM 687 N N . ARG A 1 95 ? -3.033 -12.244 -8.517 1.00 95.06 95 ARG A N 1
ATOM 688 C CA . ARG A 1 95 ? -2.817 -13.678 -8.746 1.00 95.06 95 ARG A CA 1
ATOM 689 C C . ARG A 1 95 ? -2.621 -14.442 -7.438 1.00 95.06 95 ARG A C 1
ATOM 691 O O . ARG A 1 95 ? -3.249 -15.479 -7.233 1.00 95.06 95 ARG A O 1
ATOM 698 N N . PHE A 1 96 ? -1.771 -13.933 -6.548 1.00 95.56 96 PHE A N 1
ATOM 699 C CA . PHE A 1 96 ? -1.441 -14.607 -5.290 1.00 95.56 96 PHE A CA 1
ATOM 700 C C . PHE A 1 96 ? -2.432 -14.321 -4.156 1.00 95.56 96 PHE A C 1
ATOM 702 O O . PHE A 1 96 ? -2.410 -15.033 -3.151 1.00 95.56 96 PHE A O 1
ATOM 709 N N . ALA A 1 97 ? -3.335 -13.345 -4.306 1.00 94.69 97 ALA A N 1
ATOM 710 C CA . ALA A 1 97 ? -4.306 -12.981 -3.276 1.00 94.69 97 ALA A CA 1
ATOM 711 C C . ALA A 1 97 ? -5.136 -14.183 -2.795 1.00 94.69 97 ALA A C 1
ATOM 713 O O . ALA A 1 97 ? -5.297 -14.380 -1.590 1.00 94.69 97 ALA A O 1
ATOM 714 N N . THR A 1 98 ? -5.615 -15.021 -3.721 1.00 90.56 98 THR A N 1
ATOM 715 C CA . THR A 1 98 ? -6.390 -16.224 -3.370 1.00 90.56 98 THR A CA 1
ATOM 716 C C . THR A 1 98 ? -5.512 -17.296 -2.720 1.00 90.56 98 THR A C 1
ATOM 718 O O . THR A 1 98 ? -5.925 -17.894 -1.730 1.00 90.56 98 THR A O 1
ATOM 721 N N . GLU A 1 99 ? -4.293 -17.511 -3.228 1.00 92.69 99 GLU A N 1
ATOM 722 C CA . GLU A 1 99 ? -3.359 -18.524 -2.710 1.00 92.69 99 GLU A CA 1
ATOM 723 C C . GLU A 1 99 ? -2.984 -18.264 -1.245 1.00 92.69 99 GLU A C 1
ATOM 725 O O . GLU A 1 99 ? -2.967 -19.186 -0.429 1.00 92.69 99 GLU A O 1
ATOM 730 N N . VAL A 1 100 ? -2.710 -17.004 -0.893 1.00 93.75 100 VAL A N 1
ATOM 731 C CA . VAL A 1 100 ? -2.278 -16.638 0.467 1.00 93.75 100 VAL A CA 1
ATOM 732 C C . VAL A 1 100 ? -3.435 -16.283 1.404 1.00 93.75 100 VAL A C 1
ATOM 734 O O . VAL A 1 100 ? -3.198 -15.981 2.574 1.00 93.75 100 VAL A O 1
ATOM 737 N N . GLY A 1 101 ? -4.676 -16.348 0.912 1.00 94.50 101 GLY A N 1
ATOM 738 C CA . GLY A 1 101 ? -5.882 -16.113 1.702 1.00 94.50 101 GLY A CA 1
ATOM 739 C C . GLY A 1 101 ? -6.146 -14.644 2.043 1.00 94.50 101 GLY A C 1
ATOM 740 O O . GLY A 1 101 ? -6.683 -14.372 3.118 1.00 94.50 101 GLY A O 1
ATOM 741 N N . ILE A 1 102 ? -5.794 -13.703 1.154 1.00 96.38 102 ILE A N 1
ATOM 742 C CA . ILE A 1 102 ? -6.217 -12.298 1.281 1.00 96.38 102 ILE A CA 1
ATOM 743 C C . ILE A 1 102 ? -7.746 -12.257 1.356 1.00 96.38 102 ILE A C 1
ATOM 745 O O . ILE A 1 102 ? -8.451 -12.918 0.586 1.00 96.38 102 ILE A O 1
ATOM 749 N N . LYS A 1 103 ? -8.273 -11.474 2.302 1.00 95.94 103 LYS A N 1
ATOM 750 C CA . LYS A 1 103 ? -9.718 -11.353 2.506 1.00 95.94 103 LYS A CA 1
ATOM 751 C C . LYS A 1 103 ? -10.382 -10.654 1.333 1.00 95.94 103 LYS A C 1
ATOM 753 O O . LYS A 1 103 ? -9.733 -9.987 0.537 1.00 95.94 103 LYS A O 1
ATOM 758 N N . LYS A 1 104 ? -11.703 -10.777 1.252 1.00 95.88 104 LYS A N 1
ATOM 759 C CA . LYS A 1 104 ? -12.520 -10.104 0.243 1.00 95.88 104 LYS A CA 1
ATOM 760 C C . LYS A 1 104 ? -13.448 -9.085 0.892 1.00 95.88 104 LYS A C 1
ATOM 762 O O . LYS A 1 104 ? -13.847 -9.265 2.041 1.00 95.88 104 LYS A O 1
ATOM 767 N N . ASN A 1 105 ? -13.780 -8.021 0.167 1.00 94.19 105 ASN A N 1
ATOM 768 C CA . ASN A 1 105 ? -14.830 -7.090 0.577 1.00 94.19 105 ASN A CA 1
ATOM 769 C C . ASN A 1 105 ? -16.235 -7.661 0.291 1.00 94.19 105 ASN A C 1
ATOM 771 O O . ASN A 1 105 ? -16.388 -8.787 -0.186 1.00 94.19 105 ASN A O 1
ATOM 775 N N . ALA A 1 106 ? -17.273 -6.868 0.571 1.00 92.81 106 ALA A N 1
ATOM 776 C CA . ALA A 1 106 ? -18.666 -7.252 0.339 1.00 92.81 106 ALA A CA 1
ATOM 777 C C . ALA A 1 106 ? -19.002 -7.489 -1.149 1.00 92.81 106 ALA A C 1
ATOM 779 O O . ALA A 1 106 ? -19.946 -8.213 -1.450 1.00 92.81 106 ALA A O 1
ATOM 780 N N . GLN A 1 107 ? -18.223 -6.914 -2.069 1.00 92.19 107 GLN A N 1
ATOM 781 C CA . GLN A 1 107 ? -18.341 -7.103 -3.517 1.00 92.19 107 GLN A CA 1
ATOM 782 C C . GLN A 1 107 ? -17.574 -8.342 -4.016 1.00 92.19 107 GLN A C 1
ATOM 784 O O . GLN A 1 107 ? -17.628 -8.663 -5.200 1.00 92.19 107 GLN A O 1
ATOM 789 N N . GLY A 1 108 ? -16.877 -9.066 -3.133 1.00 93.81 108 GLY A N 1
ATOM 790 C CA . GLY A 1 108 ? -16.082 -10.243 -3.490 1.00 93.81 108 GLY A CA 1
ATOM 791 C C . GLY A 1 108 ? -14.697 -9.922 -4.064 1.00 93.81 108 GLY A C 1
ATOM 792 O O . GLY A 1 108 ? -13.993 -10.843 -4.488 1.00 93.81 108 GLY A O 1
ATOM 793 N N . GLU A 1 109 ? -14.288 -8.654 -4.048 1.00 95.12 109 GLU A N 1
ATOM 794 C CA . GLU A 1 109 ? -12.976 -8.203 -4.513 1.00 95.12 109 GLU A CA 1
ATOM 795 C C . GLU A 1 109 ? -11.925 -8.470 -3.423 1.00 95.12 109 GLU A C 1
ATOM 797 O O . GLU A 1 109 ? -12.187 -8.172 -2.249 1.00 95.12 109 GLU A O 1
ATOM 802 N N . PRO A 1 110 ? -10.747 -9.030 -3.755 1.00 97.00 110 PRO A N 1
ATOM 803 C CA . PRO A 1 110 ? -9.689 -9.220 -2.771 1.00 97.00 110 PRO A CA 1
ATOM 804 C C . PRO A 1 110 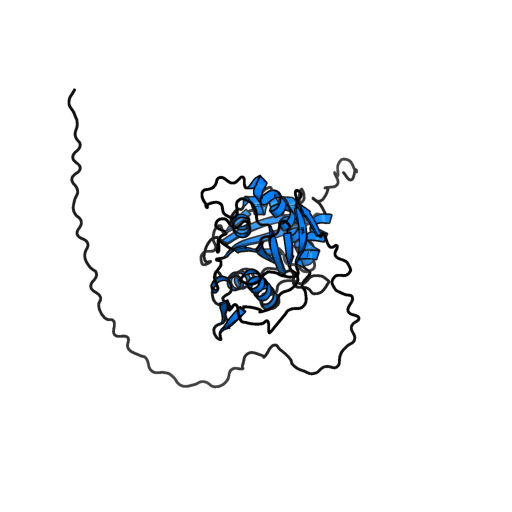? -9.199 -7.864 -2.250 1.00 97.00 110 PRO A C 1
ATOM 806 O O . PRO A 1 110 ? -9.044 -6.920 -3.022 1.00 97.00 110 PRO A O 1
ATOM 809 N N . LEU A 1 111 ? -8.925 -7.772 -0.944 1.00 97.50 111 LEU A N 1
ATOM 810 C CA . LEU A 1 111 ? -8.419 -6.578 -0.254 1.00 97.50 111 LEU A CA 1
ATOM 811 C C . LEU A 1 111 ? -6.946 -6.314 -0.592 1.00 97.50 111 LEU A C 1
ATOM 813 O O . LEU A 1 111 ? -6.089 -6.188 0.281 1.00 97.50 111 LEU A O 1
ATOM 817 N N . CYS A 1 112 ? -6.640 -6.256 -1.876 1.00 98.00 112 CYS A N 1
ATOM 818 C CA . CYS A 1 112 ? -5.345 -5.889 -2.391 1.00 98.00 112 CYS A CA 1
ATOM 819 C C . CYS A 1 112 ? -5.475 -4.777 -3.424 1.00 98.00 112 CYS A C 1
ATOM 821 O O . CYS A 1 112 ? -6.524 -4.621 -4.046 1.00 98.00 112 CYS A O 1
ATOM 823 N N . GLY A 1 113 ? -4.413 -4.006 -3.615 1.00 97.56 113 GLY A N 1
ATOM 824 C CA . GLY A 1 113 ? -4.406 -2.949 -4.616 1.00 97.56 113 GLY A CA 1
ATOM 825 C C . GLY A 1 113 ? -3.027 -2.372 -4.859 1.00 97.56 113 GLY A C 1
ATOM 826 O O . GLY A 1 113 ? -2.085 -2.631 -4.101 1.00 97.56 113 GLY A O 1
ATOM 827 N N . PHE A 1 114 ? -2.946 -1.556 -5.900 1.00 97.94 114 PHE A N 1
ATOM 828 C CA . PHE A 1 114 ? -1.759 -0.798 -6.247 1.00 97.94 114 PHE A CA 1
ATOM 829 C C . PHE A 1 114 ? -2.079 0.696 -6.194 1.00 97.94 114 PHE A C 1
ATOM 831 O O . PHE A 1 114 ? -3.054 1.158 -6.786 1.00 97.94 114 PHE A O 1
ATOM 838 N N . LEU A 1 115 ? -1.286 1.447 -5.432 1.00 98.25 115 LEU A N 1
ATOM 839 C CA . LEU A 1 115 ? -1.404 2.895 -5.335 1.00 98.25 115 LEU A CA 1
ATOM 840 C C . LEU A 1 115 ? -0.210 3.539 -6.017 1.00 98.25 115 LEU A C 1
ATOM 842 O O . LEU A 1 115 ? 0.932 3.449 -5.559 1.00 98.25 115 LEU A O 1
ATOM 846 N N . HIS A 1 116 ? -0.517 4.265 -7.071 1.00 97.75 116 HIS A N 1
ATOM 847 C CA . HIS A 1 116 ? 0.405 5.145 -7.739 1.00 97.75 116 HIS A CA 1
ATOM 848 C C . HIS A 1 116 ? 0.511 6.467 -6.975 1.00 97.75 116 HIS A C 1
ATOM 850 O O . HIS A 1 116 ? -0.470 7.167 -6.718 1.00 97.75 116 HIS A O 1
ATOM 856 N N . VAL A 1 117 ? 1.735 6.793 -6.586 1.00 97.25 117 VAL A N 1
ATOM 857 C CA . VAL A 1 117 ? 2.138 7.973 -5.828 1.00 97.25 117 VAL A CA 1
ATOM 858 C C . VAL A 1 117 ? 2.670 9.000 -6.820 1.00 97.25 117 VAL A C 1
ATOM 860 O O . VAL A 1 117 ? 3.512 8.644 -7.648 1.00 97.25 117 VAL A O 1
ATOM 863 N N . PRO A 1 118 ? 2.213 10.259 -6.764 1.00 96.38 118 PRO A N 1
ATOM 864 C CA . PRO A 1 118 ? 2.658 11.269 -7.707 1.00 96.38 118 PRO A CA 1
ATOM 865 C C . PRO A 1 118 ? 4.159 11.525 -7.583 1.00 96.38 118 PRO A C 1
ATOM 867 O O . PRO A 1 118 ? 4.726 11.515 -6.484 1.00 96.38 118 PRO A O 1
ATOM 870 N N . TRP A 1 119 ? 4.784 11.794 -8.723 1.00 94.62 119 TRP A N 1
ATOM 871 C CA . TRP A 1 119 ? 6.144 12.302 -8.793 1.00 94.62 119 TRP A CA 1
ATOM 872 C C . TRP A 1 119 ? 6.236 13.649 -8.068 1.00 94.62 119 TRP A C 1
ATOM 874 O O . TRP A 1 119 ? 5.364 14.511 -8.188 1.00 94.62 119 TRP A O 1
ATOM 884 N N . ASP A 1 120 ? 7.337 13.865 -7.352 1.00 94.38 120 ASP A N 1
ATOM 885 C CA . ASP A 1 120 ? 7.657 15.139 -6.713 1.00 94.38 120 ASP A CA 1
ATOM 886 C C . ASP A 1 120 ? 9.051 15.647 -7.100 1.00 94.38 120 ASP A C 1
ATOM 888 O O . ASP A 1 120 ? 9.872 14.938 -7.682 1.00 94.38 120 ASP A O 1
ATOM 892 N N . ALA A 1 121 ? 9.330 16.911 -6.776 1.00 93.50 121 ALA A N 1
ATOM 893 C CA . ALA A 1 121 ? 10.606 17.552 -7.098 1.00 93.50 121 ALA A CA 1
ATOM 894 C C . ALA A 1 121 ? 11.826 16.814 -6.508 1.00 93.50 121 ALA A C 1
ATOM 896 O O . ALA A 1 121 ? 12.938 16.968 -7.012 1.00 93.50 121 ALA A O 1
ATOM 897 N N . ASP A 1 122 ? 11.616 15.990 -5.479 1.00 94.44 122 ASP A N 1
ATOM 898 C CA . ASP A 1 122 ? 12.668 15.247 -4.799 1.00 94.44 122 ASP A CA 1
ATOM 899 C C . ASP A 1 122 ? 12.964 13.891 -5.458 1.00 94.44 122 ASP A C 1
ATOM 901 O O . ASP A 1 122 ? 13.976 13.280 -5.134 1.00 94.44 122 ASP A O 1
ATOM 905 N N . CYS A 1 123 ? 12.143 13.405 -6.398 1.00 94.19 123 CYS A N 1
ATOM 906 C CA . CYS A 1 123 ? 12.322 12.088 -7.029 1.00 94.19 123 CYS A CA 1
ATOM 907 C C . CYS A 1 123 ? 13.664 11.926 -7.762 1.00 94.19 123 CYS A C 1
ATOM 909 O O . CYS A 1 123 ? 14.231 10.832 -7.759 1.00 94.19 123 CYS A O 1
ATOM 911 N N . GLY A 1 124 ? 14.181 13.008 -8.353 1.00 92.25 124 GLY A N 1
ATOM 912 C CA . GLY A 1 124 ? 15.508 13.051 -8.980 1.00 92.25 124 GLY A CA 1
ATOM 913 C C . GLY A 1 124 ? 16.633 13.500 -8.039 1.00 92.25 124 GLY A C 1
ATOM 914 O O . GLY A 1 124 ? 17.799 13.525 -8.440 1.00 92.25 124 GLY A O 1
ATOM 915 N N . ALA A 1 125 ? 16.314 13.875 -6.797 1.00 88.75 125 ALA A N 1
ATOM 916 C CA . ALA A 1 125 ? 17.301 14.361 -5.844 1.00 88.75 125 ALA A CA 1
ATOM 917 C C . ALA A 1 125 ? 18.206 13.216 -5.357 1.00 88.75 125 ALA A C 1
ATOM 919 O O . ALA A 1 125 ? 17.736 12.096 -5.146 1.00 88.75 125 ALA A O 1
ATOM 920 N N . PRO A 1 126 ? 19.507 13.468 -5.126 1.00 84.25 126 PRO A N 1
ATOM 921 C CA . PRO A 1 126 ? 20.394 12.436 -4.607 1.00 84.25 126 PRO A CA 1
ATOM 922 C C . PRO A 1 126 ? 19.905 11.936 -3.234 1.00 84.25 126 PRO A C 1
ATOM 924 O O . PRO A 1 126 ? 19.287 12.698 -2.488 1.00 84.25 126 PRO A O 1
ATOM 927 N N . PRO A 1 127 ? 20.244 10.697 -2.829 1.00 71.88 127 PRO A N 1
ATOM 928 C CA . PRO A 1 127 ? 19.847 10.149 -1.526 1.00 71.88 127 PRO A CA 1
ATOM 929 C C . PRO A 1 127 ? 20.305 10.974 -0.311 1.00 71.88 127 PRO A C 1
ATOM 931 O O . PRO A 1 127 ? 19.781 10.804 0.784 1.00 71.88 127 PRO A O 1
ATOM 934 N N . THR A 1 128 ? 21.294 11.852 -0.493 1.00 78.25 128 THR A N 1
ATOM 935 C CA . THR A 1 128 ? 21.835 12.755 0.533 1.00 78.25 128 THR A CA 1
ATOM 936 C C . THR A 1 128 ? 21.074 14.075 0.661 1.00 78.25 128 THR A C 1
ATOM 938 O O . THR A 1 128 ? 21.407 14.878 1.533 1.00 78.25 128 THR A O 1
ATOM 941 N N . ALA A 1 129 ? 20.086 14.336 -0.200 1.00 85.00 129 ALA A N 1
ATOM 942 C CA . ALA A 1 129 ? 19.296 15.556 -0.139 1.00 85.00 129 ALA A CA 1
ATOM 943 C C . ALA A 1 129 ? 18.539 15.652 1.194 1.00 85.00 129 ALA A C 1
ATOM 945 O O . ALA A 1 129 ? 17.907 14.695 1.648 1.00 85.00 129 ALA A O 1
ATOM 946 N N . ILE A 1 130 ? 18.589 16.831 1.818 1.00 84.50 130 ILE A N 1
ATOM 947 C CA . ILE A 1 130 ? 17.817 17.115 3.028 1.00 84.50 130 ILE A CA 1
ATOM 948 C C . ILE A 1 130 ? 16.381 17.383 2.599 1.00 84.50 130 ILE A C 1
ATOM 950 O O . ILE A 1 130 ? 16.055 18.450 2.085 1.00 84.50 130 ILE A O 1
ATOM 954 N N . ILE A 1 131 ? 15.532 16.396 2.827 1.00 87.25 131 ILE A N 1
ATOM 955 C CA . ILE A 1 131 ? 14.110 16.447 2.515 1.00 87.25 131 ILE A CA 1
ATOM 956 C C . ILE A 1 131 ? 13.363 16.558 3.828 1.00 87.25 131 ILE A C 1
ATOM 958 O O . ILE A 1 131 ? 13.637 15.788 4.744 1.00 87.25 131 ILE A O 1
ATOM 962 N N . ASP A 1 132 ? 12.402 17.476 3.912 1.00 90.88 132 ASP A N 1
ATOM 963 C CA . ASP A 1 132 ? 11.444 17.505 5.015 1.00 90.88 132 ASP A CA 1
ATOM 964 C C . ASP A 1 132 ? 10.435 16.356 4.830 1.00 90.88 132 ASP A C 1
ATOM 966 O O . ASP A 1 132 ? 9.510 16.468 4.011 1.00 90.88 132 ASP A O 1
ATOM 970 N N . PRO A 1 133 ? 10.550 15.247 5.590 1.00 89.56 133 PRO A N 1
ATOM 971 C CA . PRO A 1 133 ? 9.681 14.097 5.390 1.00 89.56 133 PRO A CA 1
ATOM 972 C C . PRO A 1 133 ? 8.243 14.415 5.808 1.00 89.56 133 PRO A C 1
ATOM 974 O O . PRO A 1 133 ? 7.302 13.791 5.320 1.00 89.56 133 PRO A O 1
ATOM 977 N N . ALA A 1 134 ? 8.045 15.369 6.726 1.00 91.75 134 ALA A N 1
ATOM 978 C CA . ALA A 1 134 ? 6.714 15.742 7.173 1.00 91.75 134 ALA A CA 1
ATOM 979 C C . ALA A 1 134 ? 5.929 16.438 6.065 1.00 91.75 134 ALA A C 1
ATOM 981 O O . ALA A 1 134 ? 4.751 16.124 5.885 1.00 91.75 134 ALA A O 1
ATOM 982 N N . LY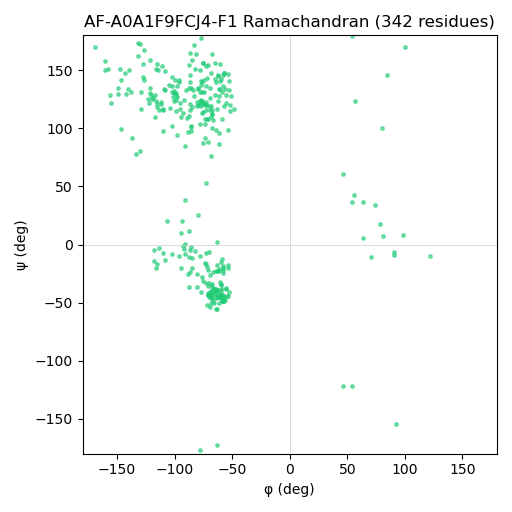S A 1 135 ? 6.592 17.318 5.309 1.00 93.69 135 LYS A N 1
ATOM 983 C CA . LYS A 1 135 ? 6.006 17.982 4.145 1.00 93.69 135 LYS A CA 1
ATOM 984 C C . LYS A 1 135 ? 5.825 17.016 2.976 1.00 93.69 135 LYS A C 1
ATOM 986 O O . LYS A 1 135 ? 4.710 16.903 2.470 1.00 93.69 135 LYS A O 1
ATOM 991 N N . ARG A 1 136 ? 6.879 16.285 2.591 1.00 94.81 136 ARG A N 1
ATOM 992 C CA . ARG A 1 136 ? 6.862 15.396 1.415 1.00 94.81 136 ARG A CA 1
ATOM 993 C C . ARG A 1 136 ? 5.781 14.320 1.515 1.00 94.81 136 ARG A C 1
ATOM 995 O O . ARG A 1 136 ? 5.014 14.112 0.583 1.00 94.81 136 ARG A O 1
ATOM 1002 N N . TYR A 1 137 ? 5.653 13.681 2.678 1.00 97.12 137 TYR A N 1
ATOM 1003 C CA . TYR A 1 137 ? 4.718 12.568 2.864 1.00 97.12 137 TYR A CA 1
ATOM 1004 C C . TYR A 1 137 ? 3.354 12.981 3.438 1.00 97.12 137 TYR A C 1
ATOM 1006 O O . TYR A 1 137 ? 2.567 12.109 3.804 1.00 97.12 137 TYR A O 1
ATOM 1014 N N . ALA A 1 138 ? 3.033 14.278 3.535 1.00 97.06 138 ALA A N 1
ATOM 1015 C CA . ALA A 1 138 ? 1.788 14.745 4.153 1.00 97.06 138 ALA A CA 1
ATOM 1016 C C . ALA A 1 138 ? 0.527 14.175 3.477 1.00 97.06 138 ALA A C 1
ATOM 1018 O O . ALA A 1 138 ? -0.361 13.667 4.167 1.00 97.06 138 ALA A O 1
ATOM 1019 N N . ALA A 1 139 ? 0.458 14.237 2.142 1.00 97.50 139 ALA A N 1
ATOM 1020 C CA . ALA A 1 139 ? -0.632 13.644 1.371 1.00 97.50 139 ALA A CA 1
ATOM 1021 C C . ALA A 1 139 ? -0.598 12.113 1.481 1.00 97.50 139 ALA A C 1
ATOM 1023 O O . ALA A 1 139 ? -1.586 11.494 1.869 1.00 97.50 139 ALA A O 1
ATOM 1024 N N . HIS A 1 140 ? 0.580 11.526 1.267 1.00 97.94 140 HIS A N 1
ATOM 1025 C CA . HIS A 1 140 ? 0.806 10.082 1.261 1.00 97.94 140 HIS A CA 1
ATOM 1026 C C . HIS A 1 140 ? 0.310 9.399 2.552 1.00 97.94 140 HIS A C 1
ATOM 1028 O O . HIS A 1 140 ? -0.422 8.414 2.503 1.00 97.94 140 HIS A O 1
ATOM 1034 N N . ARG A 1 141 ? 0.602 9.991 3.722 1.00 98.12 141 ARG A N 1
ATOM 1035 C CA . ARG A 1 141 ? 0.135 9.518 5.040 1.00 98.12 141 ARG A CA 1
ATOM 1036 C C . ARG A 1 14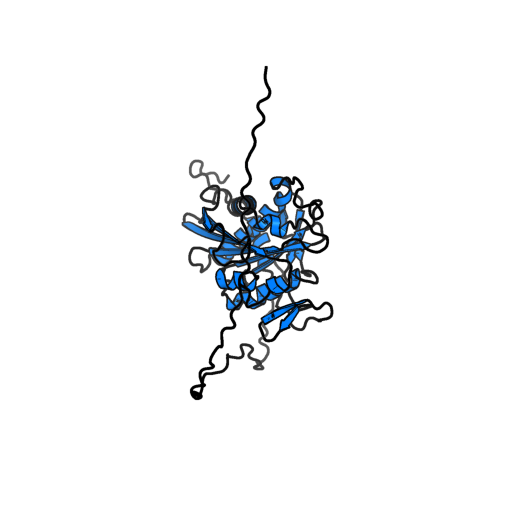1 ? -1.389 9.505 5.153 1.00 98.12 141 ARG A C 1
ATOM 1038 O O . ARG A 1 141 ? -1.941 8.588 5.751 1.00 98.12 141 ARG A O 1
ATOM 1045 N N . LYS A 1 142 ? -2.074 10.508 4.594 1.00 98.12 142 LYS A N 1
ATOM 1046 C CA . LYS A 1 142 ? -3.544 10.580 4.608 1.00 98.12 142 LYS A CA 1
ATOM 1047 C C . LYS A 1 142 ? -4.163 9.535 3.684 1.00 98.12 142 LYS A C 1
ATOM 1049 O O . LYS A 1 142 ? -5.111 8.880 4.097 1.00 98.12 142 LYS A O 1
ATOM 1054 N N . VAL A 1 143 ? -3.615 9.359 2.480 1.00 98.56 143 VAL A N 1
ATOM 1055 C CA . VAL A 1 143 ? -4.119 8.377 1.504 1.00 98.56 143 VAL A CA 1
ATOM 1056 C C . VAL A 1 143 ? -3.929 6.950 2.016 1.00 98.56 143 VAL A C 1
ATOM 1058 O O . VAL A 1 143 ? -4.894 6.194 2.094 1.00 98.56 143 VAL A O 1
ATOM 1061 N N . VAL A 1 144 ? -2.718 6.602 2.461 1.00 98.62 144 VAL A N 1
ATOM 1062 C CA . VAL A 1 144 ? -2.436 5.274 3.031 1.00 98.62 144 VAL A CA 1
ATOM 1063 C C . VAL A 1 144 ? -3.231 5.051 4.319 1.00 98.62 144 VAL A C 1
ATOM 1065 O O . VAL A 1 144 ? -3.761 3.965 4.532 1.00 98.62 144 VAL A O 1
ATOM 1068 N N . GLY A 1 145 ? -3.385 6.082 5.157 1.00 98.44 145 GLY A N 1
ATOM 1069 C CA . GLY A 1 145 ? -4.246 6.017 6.338 1.00 98.44 145 GLY A CA 1
ATOM 1070 C C . GLY A 1 145 ? -5.706 5.708 5.989 1.00 98.44 145 GLY A C 1
ATOM 1071 O O . GLY A 1 145 ? -6.308 4.834 6.608 1.00 98.44 145 GLY A O 1
ATOM 1072 N N . ALA A 1 146 ? -6.262 6.363 4.968 1.00 98.44 146 ALA A N 1
ATOM 1073 C CA . ALA A 1 146 ? -7.612 6.083 4.487 1.00 98.44 146 ALA A CA 1
ATOM 1074 C C . ALA A 1 146 ? -7.744 4.638 3.971 1.00 98.44 146 ALA A C 1
ATOM 1076 O O . ALA A 1 146 ? -8.666 3.937 4.380 1.00 98.44 146 ALA A O 1
ATOM 1077 N N . ALA A 1 147 ? -6.787 4.155 3.171 1.00 98.50 147 ALA A N 1
ATOM 1078 C CA . ALA A 1 147 ? -6.771 2.768 2.699 1.00 98.50 147 ALA A CA 1
ATOM 1079 C C . ALA A 1 147 ? -6.743 1.754 3.861 1.00 98.50 147 ALA A C 1
ATOM 1081 O O . ALA A 1 147 ? -7.570 0.843 3.910 1.00 98.50 147 ALA A O 1
ATOM 1082 N N . ILE A 1 148 ? -5.849 1.949 4.841 1.00 98.44 148 ILE A N 1
ATOM 1083 C CA . ILE A 1 148 ? -5.762 1.104 6.045 1.00 98.44 148 ILE A CA 1
ATOM 1084 C C . ILE A 1 148 ? -7.095 1.088 6.796 1.00 98.44 148 ILE A C 1
ATOM 1086 O O . ILE A 1 148 ? -7.551 0.030 7.229 1.00 98.44 148 ILE A O 1
ATOM 1090 N N . GLN A 1 149 ? -7.717 2.255 6.965 1.00 97.62 149 GLN A N 1
ATOM 1091 C CA . GLN A 1 149 ? -8.988 2.385 7.661 1.00 97.62 149 GLN A CA 1
ATOM 1092 C C . GLN A 1 149 ? -10.088 1.593 6.946 1.00 97.62 149 GLN A C 1
ATOM 1094 O O . GLN A 1 149 ? -10.752 0.769 7.581 1.00 97.62 149 GLN A O 1
ATOM 1099 N N . GLY A 1 150 ? -10.239 1.789 5.633 1.00 96.94 150 GLY A N 1
ATOM 1100 C CA . GLY A 1 150 ? -11.262 1.114 4.841 1.00 96.94 150 GLY A CA 1
ATOM 1101 C C . GLY A 1 150 ? -11.078 -0.404 4.832 1.00 96.94 150 GLY A C 1
ATOM 1102 O O . GLY A 1 150 ? -12.034 -1.149 5.056 1.00 96.94 150 GLY A O 1
ATOM 1103 N N . TRP A 1 151 ? -9.842 -0.886 4.683 1.00 96.88 151 TRP A N 1
ATOM 1104 C CA . TRP A 1 151 ? -9.549 -2.317 4.774 1.00 96.88 151 TRP A CA 1
ATOM 1105 C C . TRP A 1 151 ? -9.736 -2.887 6.166 1.00 96.88 151 TRP A C 1
ATOM 1107 O O . TRP A 1 151 ? -10.222 -4.004 6.283 1.00 96.88 151 TRP A O 1
ATOM 1117 N N . PHE A 1 152 ? -9.420 -2.145 7.226 1.00 96.50 152 PHE A N 1
ATOM 1118 C CA . PHE A 1 152 ? -9.744 -2.575 8.581 1.00 96.50 152 PHE A CA 1
ATOM 1119 C C . PHE A 1 152 ? -11.255 -2.796 8.740 1.00 96.50 152 PHE A C 1
ATOM 1121 O O . PHE A 1 152 ? -11.666 -3.821 9.283 1.00 96.50 152 PHE A O 1
ATOM 1128 N N . GLN A 1 153 ? -12.091 -1.889 8.220 1.00 95.19 153 GLN A N 1
ATOM 1129 C CA . GLN A 1 153 ? -13.549 -2.053 8.260 1.00 95.19 153 GLN A CA 1
ATOM 1130 C C . GLN A 1 153 ? -14.029 -3.239 7.413 1.00 95.19 153 GLN A C 1
ATOM 1132 O O . GLN A 1 153 ? -14.911 -3.974 7.851 1.00 95.19 153 GLN A O 1
ATOM 1137 N N . ALA A 1 154 ? -13.443 -3.459 6.235 1.00 94.38 154 ALA A N 1
ATOM 1138 C CA . ALA A 1 154 ? -13.795 -4.596 5.388 1.00 94.38 154 ALA A CA 1
ATOM 1139 C C . ALA A 1 154 ? -13.341 -5.935 5.999 1.00 94.38 154 ALA A C 1
ATOM 1141 O O . ALA A 1 154 ? -14.095 -6.902 6.023 1.00 94.38 154 ALA A O 1
ATOM 1142 N N . ALA A 1 155 ? -12.126 -5.982 6.549 1.00 93.56 155 ALA A N 1
ATOM 1143 C CA . ALA A 1 155 ? -11.524 -7.191 7.093 1.00 93.56 155 ALA A CA 1
ATOM 1144 C C . ALA A 1 155 ? -12.106 -7.586 8.454 1.00 93.56 155 ALA A C 1
ATOM 1146 O O . ALA A 1 155 ? -12.141 -8.779 8.756 1.00 93.56 155 ALA A O 1
ATOM 1147 N N . LYS A 1 156 ? -12.550 -6.630 9.292 1.00 89.88 156 LYS A N 1
ATOM 1148 C CA . LYS A 1 156 ? -13.035 -6.934 10.653 1.00 89.88 156 LYS A CA 1
ATOM 1149 C C . LYS A 1 156 ? -14.289 -7.811 10.663 1.00 89.88 156 LYS A C 1
ATOM 1151 O O . LYS A 1 156 ? -14.524 -8.508 11.653 1.00 89.88 156 LYS A O 1
ATOM 1156 N N . ALA A 1 157 ? -15.057 -7.820 9.571 1.00 80.50 157 ALA A N 1
ATOM 1157 C CA . ALA A 1 157 ? -16.136 -8.772 9.341 1.00 80.50 157 ALA A CA 1
ATOM 1158 C C . ALA A 1 157 ? -15.537 -10.165 9.062 1.00 80.50 157 ALA A C 1
ATOM 1160 O O . ALA A 1 157 ? -15.241 -10.522 7.929 1.00 80.50 157 ALA A O 1
ATOM 1161 N N . GLY A 1 158 ? -15.300 -10.938 10.125 1.00 72.62 158 GLY A N 1
ATOM 1162 C CA . GLY A 1 158 ? -14.733 -12.290 10.035 1.00 72.62 158 GLY A CA 1
ATOM 1163 C C . GLY A 1 158 ? -13.226 -12.387 10.295 1.00 72.62 158 GLY A C 1
ATOM 1164 O O . GLY A 1 158 ? -12.649 -13.455 10.107 1.00 72.62 158 GLY A O 1
ATOM 1165 N N . ALA A 1 159 ? -12.563 -11.314 10.745 1.00 69.69 159 ALA A N 1
ATOM 1166 C CA . ALA A 1 159 ? -11.157 -11.393 11.139 1.00 69.69 159 ALA A CA 1
ATOM 1167 C C . ALA A 1 159 ? -10.926 -12.055 12.496 1.00 69.69 159 ALA A C 1
ATOM 1169 O O . ALA A 1 159 ? -11.581 -11.728 13.488 1.00 69.69 159 ALA A O 1
ATOM 1170 N N . HIS A 1 160 ? -9.872 -12.869 12.548 1.00 78.38 160 HIS A N 1
ATOM 1171 C CA . HIS A 1 160 ? -9.108 -13.088 13.767 1.00 78.38 160 HIS A CA 1
ATOM 1172 C C . HIS A 1 160 ? -8.227 -11.863 14.047 1.00 78.38 160 HIS A C 1
ATOM 1174 O O . HIS A 1 160 ? -7.685 -11.260 13.122 1.00 78.38 160 HIS A O 1
ATOM 1180 N N . ASP A 1 161 ? -8.092 -11.495 15.319 1.00 81.81 161 ASP A N 1
ATOM 1181 C CA . ASP A 1 161 ? -7.090 -10.520 15.744 1.00 81.81 161 ASP A CA 1
ATOM 1182 C C . ASP A 1 161 ? -5.706 -11.223 15.782 1.00 81.81 161 ASP A C 1
ATOM 1184 O O . ASP A 1 161 ? -5.624 -12.350 16.282 1.00 81.81 161 ASP A O 1
ATOM 1188 N N . PRO A 1 162 ? -4.613 -10.600 15.297 1.00 94.75 162 PRO A N 1
ATOM 1189 C CA . PRO A 1 162 ? -4.553 -9.280 14.670 1.00 94.75 162 PRO A CA 1
ATOM 1190 C C . PRO A 1 162 ? -4.946 -9.289 13.183 1.00 94.75 162 PRO A C 1
ATOM 1192 O O . PRO A 1 162 ? -4.637 -10.240 12.467 1.00 94.75 162 PRO A O 1
ATOM 1195 N N . ILE A 1 163 ? -5.497 -8.169 12.699 1.00 96.94 163 ILE A N 1
ATOM 1196 C CA . ILE A 1 163 ? -5.606 -7.898 11.255 1.00 96.94 163 ILE A CA 1
ATOM 1197 C C . ILE A 1 163 ? -4.210 -7.558 10.722 1.00 96.94 163 ILE A C 1
ATOM 1199 O O . ILE A 1 163 ? -3.574 -6.617 11.202 1.00 96.94 163 ILE A O 1
ATOM 1203 N N . LYS A 1 164 ? -3.725 -8.311 9.736 1.00 97.12 164 LYS A N 1
ATOM 1204 C CA . LYS A 1 164 ? -2.403 -8.141 9.120 1.00 97.12 164 LYS A CA 1
ATOM 1205 C C . LYS A 1 164 ? -2.518 -7.418 7.782 1.00 97.12 164 LYS A C 1
ATOM 1207 O O . LYS A 1 164 ? -3.247 -7.868 6.903 1.00 97.12 164 LYS A O 1
ATOM 1212 N N . ILE A 1 165 ? -1.757 -6.344 7.604 1.00 98.00 165 ILE A N 1
ATOM 1213 C CA . ILE A 1 165 ? -1.694 -5.588 6.349 1.00 98.00 165 ILE A CA 1
ATOM 1214 C C . ILE A 1 165 ? -0.244 -5.552 5.871 1.00 98.00 165 ILE A C 1
ATOM 1216 O O . ILE A 1 165 ? 0.639 -5.125 6.617 1.00 98.00 165 ILE A O 1
ATOM 1220 N N . LEU A 1 166 ? -0.004 -5.997 4.639 1.00 97.94 166 LEU A N 1
ATOM 1221 C CA . LEU A 1 166 ? 1.282 -5.848 3.955 1.00 97.94 166 LEU A CA 1
ATOM 1222 C C . LEU A 1 166 ? 1.283 -4.534 3.165 1.00 97.94 166 LEU A C 1
ATOM 1224 O O . LEU A 1 166 ? 0.323 -4.252 2.455 1.00 97.94 166 LEU A O 1
ATOM 1228 N N . ILE A 1 167 ? 2.343 -3.737 3.272 1.00 98.25 167 ILE A N 1
ATOM 1229 C CA . ILE A 1 167 ? 2.540 -2.525 2.470 1.00 98.25 167 ILE A CA 1
ATOM 1230 C C . ILE A 1 167 ? 3.932 -2.580 1.849 1.00 98.25 167 ILE A C 1
ATOM 1232 O O . ILE A 1 167 ? 4.929 -2.552 2.568 1.00 98.25 167 ILE A O 1
ATOM 1236 N N . THR A 1 168 ? 4.019 -2.635 0.528 1.00 97.44 168 THR A N 1
ATOM 1237 C CA . THR A 1 168 ? 5.297 -2.647 -0.183 1.00 97.44 168 THR A CA 1
ATOM 1238 C C . THR A 1 168 ? 5.547 -1.327 -0.894 1.00 97.44 168 THR A C 1
ATOM 1240 O O . THR A 1 168 ? 4.620 -0.635 -1.308 1.00 97.44 168 THR A O 1
ATOM 1243 N N . GLY A 1 169 ? 6.815 -0.957 -1.028 1.00 96.06 169 GLY A N 1
ATOM 1244 C CA . GLY A 1 169 ? 7.252 0.150 -1.872 1.00 96.06 169 GLY A CA 1
ATOM 1245 C C . GLY A 1 169 ? 8.537 -0.224 -2.594 1.00 96.06 169 GLY A C 1
ATOM 1246 O O . GLY A 1 169 ? 9.333 -1.000 -2.071 1.00 96.06 169 GLY A O 1
ATOM 1247 N N . TYR A 1 170 ? 8.759 0.317 -3.786 1.00 93.12 170 TYR A N 1
ATOM 1248 C CA . TYR A 1 170 ? 9.894 -0.083 -4.619 1.00 93.12 170 TYR A CA 1
ATOM 1249 C C . TYR A 1 170 ? 11.036 0.926 -4.566 1.00 93.12 170 TYR A C 1
ATOM 1251 O O . TYR A 1 170 ? 10.817 2.131 -4.458 1.00 93.12 170 TYR A O 1
ATOM 1259 N N . GLY A 1 171 ? 12.272 0.428 -4.610 1.00 92.38 171 GLY A N 1
ATOM 1260 C CA . GLY A 1 171 ? 13.486 1.237 -4.588 1.00 92.38 171 GLY A CA 1
ATOM 1261 C C . GLY A 1 171 ? 13.659 2.188 -5.788 1.00 92.38 171 GLY A C 1
ATOM 1262 O O . GLY A 1 171 ? 12.756 2.369 -6.604 1.00 92.38 171 GLY A O 1
ATOM 1263 N N . PRO A 1 172 ? 14.831 2.838 -5.882 1.00 91.38 172 PRO A N 1
ATOM 1264 C CA . PRO A 1 172 ? 15.214 3.652 -7.035 1.00 91.38 172 PRO A CA 1
ATOM 1265 C C . PRO A 1 172 ? 15.189 2.865 -8.352 1.00 91.38 172 PRO A C 1
ATOM 1267 O O . PRO A 1 172 ? 15.517 1.677 -8.359 1.00 91.38 172 PRO A O 1
ATOM 1270 N N . PHE A 1 173 ? 14.861 3.538 -9.456 1.00 90.25 173 PHE A N 1
ATOM 1271 C CA . PHE A 1 173 ? 14.930 2.992 -10.816 1.00 90.25 173 PHE A CA 1
ATOM 1272 C C . PHE A 1 173 ? 15.017 4.100 -11.861 1.00 90.25 173 PHE A C 1
ATOM 1274 O O . PHE A 1 173 ? 14.477 5.183 -11.659 1.00 90.25 173 PHE A O 1
ATOM 1281 N N . GLN A 1 174 ? 15.662 3.816 -12.996 1.00 88.81 174 GLN A N 1
ATOM 1282 C CA . GLN A 1 174 ? 15.852 4.781 -14.086 1.00 88.81 174 GLN A CA 1
ATOM 1283 C C . GLN A 1 174 ? 16.333 6.153 -13.558 1.00 88.81 174 GLN A C 1
ATOM 1285 O O . GLN A 1 174 ? 17.372 6.226 -12.904 1.00 88.81 174 GLN A O 1
ATOM 1290 N N . SER A 1 175 ? 15.591 7.232 -13.825 1.00 89.81 175 SER A N 1
ATOM 1291 C CA . SER A 1 175 ? 15.878 8.594 -13.360 1.00 89.81 175 SER A CA 1
ATOM 1292 C C . SER A 1 175 ? 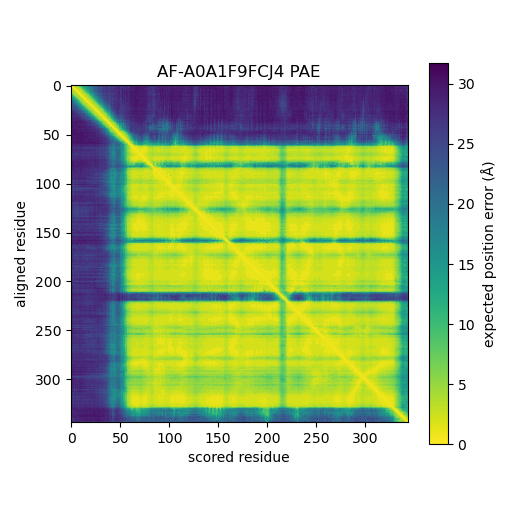15.405 8.882 -11.927 1.00 89.81 175 SER A C 1
ATOM 1294 O O . SER A 1 175 ? 15.706 9.949 -11.391 1.00 89.81 175 SER A O 1
ATOM 1296 N N . ILE A 1 176 ? 14.690 7.951 -11.289 1.00 91.94 176 ILE A N 1
ATOM 1297 C CA . ILE A 1 176 ? 14.175 8.074 -9.923 1.00 91.94 176 ILE A CA 1
ATOM 1298 C C . ILE A 1 176 ? 15.224 7.569 -8.948 1.00 91.94 176 ILE A C 1
ATOM 1300 O O . ILE A 1 176 ? 15.329 6.376 -8.663 1.00 91.94 176 ILE A O 1
ATOM 1304 N N . THR A 1 177 ? 15.992 8.498 -8.401 1.00 92.94 177 THR A N 1
ATOM 1305 C CA . THR A 1 177 ? 17.041 8.231 -7.412 1.00 92.94 177 THR A CA 1
ATOM 1306 C C . THR A 1 177 ? 16.494 8.214 -5.985 1.00 92.94 177 THR A C 1
ATOM 1308 O O . THR A 1 177 ? 17.067 7.553 -5.115 1.00 92.94 177 THR A O 1
ATOM 1311 N N . ASN A 1 178 ? 15.356 8.873 -5.744 1.00 91.75 178 ASN A N 1
ATOM 1312 C CA . ASN A 1 178 ? 14.712 8.963 -4.438 1.00 91.75 178 ASN A CA 1
ATOM 1313 C C . ASN A 1 178 ? 13.204 8.693 -4.535 1.00 91.75 178 ASN A C 1
ATOM 1315 O O . ASN A 1 178 ? 12.372 9.602 -4.511 1.00 91.75 178 ASN A O 1
ATOM 1319 N N . ASN A 1 179 ? 12.866 7.409 -4.653 1.00 94.19 179 ASN A N 1
ATOM 1320 C CA . ASN A 1 179 ? 11.498 6.949 -4.863 1.00 94.19 179 ASN A CA 1
ATOM 1321 C C . ASN A 1 179 ? 10.612 7.201 -3.617 1.00 94.19 179 ASN A C 1
ATOM 1323 O O . ASN A 1 179 ? 10.890 6.629 -2.554 1.00 94.19 179 ASN A O 1
ATOM 1327 N N . PRO A 1 180 ? 9.533 8.005 -3.721 1.00 95.75 180 PRO A N 1
ATOM 1328 C CA . PRO A 1 180 ? 8.670 8.337 -2.590 1.00 95.75 180 PRO A CA 1
ATOM 1329 C C . PRO A 1 180 ? 7.896 7.125 -2.052 1.00 95.75 180 PRO A C 1
ATOM 1331 O O . PRO A 1 180 ? 7.536 7.121 -0.875 1.00 95.75 180 PRO A O 1
ATOM 1334 N N . ALA A 1 181 ? 7.668 6.082 -2.857 1.00 96.06 181 ALA A N 1
ATOM 1335 C CA . ALA A 1 181 ? 7.036 4.846 -2.402 1.00 96.06 181 ALA A CA 1
ATOM 1336 C C . ALA A 1 181 ? 7.950 4.065 -1.443 1.00 96.06 181 ALA A C 1
ATOM 1338 O O . ALA A 1 181 ? 7.560 3.799 -0.304 1.00 96.06 181 ALA A O 1
ATOM 1339 N N . ALA A 1 182 ? 9.197 3.778 -1.846 1.00 94.62 182 ALA A N 1
ATOM 1340 C CA . ALA A 1 182 ? 10.197 3.191 -0.945 1.00 94.62 182 ALA A CA 1
ATOM 1341 C C . ALA A 1 182 ? 10.459 4.078 0.274 1.00 94.62 182 ALA A C 1
ATOM 1343 O O . ALA A 1 182 ? 10.500 3.588 1.404 1.00 94.62 182 ALA A O 1
ATOM 1344 N N . GLY A 1 183 ? 10.633 5.383 0.058 1.00 93.94 183 GLY A N 1
ATOM 1345 C CA . GLY A 1 183 ? 10.874 6.335 1.134 1.00 93.94 183 GLY A CA 1
ATOM 1346 C C . GLY A 1 183 ? 9.737 6.359 2.157 1.00 93.94 183 GLY A C 1
ATOM 1347 O O . GLY A 1 183 ? 9.996 6.470 3.354 1.00 93.94 183 GLY A O 1
ATOM 1348 N N . PHE A 1 184 ? 8.488 6.171 1.728 1.00 96.62 184 PHE A N 1
ATOM 1349 C CA . PHE A 1 184 ? 7.356 6.068 2.638 1.00 96.62 184 PHE A CA 1
ATOM 1350 C C . PHE A 1 184 ? 7.455 4.839 3.552 1.00 96.62 184 PHE A C 1
ATOM 1352 O O . PHE A 1 184 ? 7.452 5.001 4.774 1.00 96.62 184 PHE A O 1
ATOM 1359 N N . VAL A 1 185 ? 7.589 3.637 2.975 1.00 95.94 185 VAL A N 1
ATOM 1360 C CA . VAL A 1 185 ? 7.573 2.361 3.725 1.00 95.94 185 VAL A CA 1
ATOM 1361 C C . VAL A 1 185 ? 8.821 2.133 4.580 1.00 95.94 185 VAL A C 1
ATOM 1363 O O . VAL A 1 185 ? 8.759 1.408 5.569 1.00 95.94 185 VAL A O 1
ATOM 1366 N N . SER A 1 186 ? 9.931 2.799 4.252 1.00 93.38 186 SER A N 1
ATOM 1367 C CA . SER A 1 186 ? 11.204 2.656 4.976 1.00 93.38 186 SER A CA 1
ATOM 1368 C C . SER A 1 186 ? 11.253 3.414 6.309 1.00 93.38 186 SER A C 1
ATOM 1370 O O . SER A 1 186 ? 12.205 3.246 7.066 1.00 93.38 186 SER A O 1
ATOM 1372 N N . HIS A 1 187 ? 10.267 4.269 6.609 1.00 92.69 187 HIS A N 1
ATOM 1373 C CA . HIS A 1 187 ? 10.283 5.115 7.806 1.00 92.69 187 HIS A CA 1
ATOM 1374 C C . HIS A 1 187 ? 9.060 4.868 8.683 1.00 92.69 187 HIS A C 1
ATOM 1376 O O . HIS A 1 187 ? 7.914 5.099 8.285 1.00 92.69 187 HIS A O 1
ATOM 1382 N N . ARG A 1 188 ? 9.309 4.475 9.935 1.00 95.19 188 ARG A N 1
ATOM 1383 C CA . ARG A 1 188 ? 8.268 4.235 10.941 1.00 95.19 188 ARG A CA 1
ATOM 1384 C C . ARG A 1 188 ? 7.358 5.440 11.144 1.00 95.19 188 ARG A C 1
ATOM 1386 O O . ARG A 1 188 ? 6.158 5.274 11.333 1.00 95.19 188 ARG A O 1
ATOM 1393 N N . GLU A 1 189 ? 7.907 6.647 11.091 1.00 96.06 189 GLU A N 1
ATOM 1394 C CA . GLU A 1 189 ? 7.176 7.895 11.300 1.00 96.06 189 GLU A CA 1
ATOM 1395 C C . GLU A 1 189 ? 6.053 8.080 10.275 1.00 96.06 189 GLU A C 1
ATOM 1397 O O . GLU A 1 189 ? 5.008 8.644 10.604 1.00 96.06 189 GLU A O 1
ATOM 1402 N N . ASN A 1 190 ? 6.240 7.588 9.047 1.00 97.38 190 ASN A N 1
ATOM 1403 C CA . ASN A 1 190 ? 5.218 7.642 8.009 1.00 97.38 190 ASN A CA 1
ATOM 1404 C C . ASN A 1 190 ? 4.068 6.678 8.307 1.00 97.38 190 ASN A C 1
ATOM 1406 O O . ASN A 1 190 ? 2.910 7.083 8.211 1.00 97.38 190 ASN A O 1
ATOM 1410 N N . LEU A 1 191 ? 4.370 5.452 8.744 1.00 97.81 191 LEU A N 1
ATOM 1411 C CA . LEU A 1 191 ? 3.349 4.475 9.133 1.00 97.81 191 LEU A CA 1
ATOM 1412 C C . LEU A 1 191 ? 2.613 4.896 10.409 1.00 97.81 191 LEU A C 1
ATOM 1414 O O . LEU A 1 191 ? 1.387 4.859 10.447 1.00 97.81 191 LEU A O 1
ATOM 1418 N N . ASP A 1 192 ? 3.329 5.390 11.422 1.00 98.00 192 ASP A N 1
ATOM 1419 C CA . ASP A 1 192 ? 2.725 5.931 12.644 1.00 98.00 192 ASP A CA 1
ATOM 1420 C C . ASP A 1 192 ? 1.789 7.111 12.323 1.00 98.00 192 ASP A C 1
ATOM 1422 O O . ASP A 1 192 ? 0.679 7.200 12.857 1.00 98.00 192 ASP A O 1
ATOM 1426 N N . ALA A 1 193 ? 2.193 8.002 11.412 1.00 97.69 193 ALA A N 1
ATOM 1427 C CA . ALA A 1 193 ? 1.356 9.113 10.975 1.00 97.69 193 ALA A CA 1
ATOM 1428 C C . ALA A 1 193 ? 0.163 8.666 10.114 1.00 97.69 193 ALA A C 1
ATOM 1430 O O . ALA A 1 193 ? -0.915 9.245 10.254 1.00 97.69 193 ALA A O 1
ATOM 1431 N N . ALA A 1 194 ? 0.316 7.639 9.274 1.00 98.19 194 ALA A N 1
ATOM 1432 C CA . ALA A 1 194 ? -0.786 7.054 8.512 1.00 98.19 194 ALA A CA 1
ATOM 1433 C C . ALA A 1 194 ? -1.809 6.372 9.429 1.00 98.19 194 ALA A C 1
ATOM 1435 O O . ALA A 1 194 ? -3.005 6.606 9.292 1.00 98.19 194 ALA A O 1
ATOM 1436 N N . MET A 1 195 ? -1.357 5.631 10.444 1.00 98.19 195 MET A N 1
ATOM 1437 C CA . MET A 1 195 ? -2.229 5.051 11.472 1.00 98.19 195 MET A CA 1
ATOM 1438 C C . MET A 1 195 ? -2.945 6.128 12.289 1.00 98.19 195 MET A C 1
ATOM 1440 O O . MET A 1 195 ? -4.131 5.995 12.596 1.00 98.19 195 MET A O 1
ATOM 1444 N N . LYS A 1 196 ? -2.261 7.233 12.610 1.00 97.44 196 LYS A N 1
ATOM 1445 C CA . LYS A 1 196 ? -2.902 8.394 13.240 1.00 97.44 196 LYS A CA 1
ATOM 1446 C C . LYS A 1 196 ? -3.941 9.037 12.318 1.00 97.44 196 LYS A C 1
ATOM 1448 O O . LYS A 1 196 ? -4.988 9.445 12.807 1.00 97.44 196 LYS A O 1
ATOM 1453 N N . ALA A 1 197 ? -3.673 9.137 11.016 1.00 96.69 197 ALA A N 1
ATOM 1454 C CA . ALA A 1 197 ? -4.646 9.639 10.048 1.00 96.69 197 ALA A CA 1
ATOM 1455 C C . ALA A 1 197 ? -5.863 8.702 9.926 1.00 96.69 197 ALA A C 1
ATOM 1457 O O . ALA A 1 197 ? -6.985 9.189 9.857 1.00 96.69 197 ALA A O 1
ATOM 1458 N N . ALA A 1 198 ? -5.638 7.386 9.971 1.00 97.00 198 ALA A N 1
ATOM 1459 C CA . ALA A 1 198 ? -6.666 6.353 9.876 1.00 97.00 198 ALA A CA 1
ATOM 1460 C C . ALA A 1 198 ? -7.610 6.321 11.090 1.00 97.00 198 ALA A C 1
ATOM 1462 O O . ALA A 1 198 ? -8.824 6.231 10.935 1.00 97.00 198 ALA A O 1
ATOM 1463 N N . PHE A 1 199 ? -7.060 6.376 12.308 1.00 96.56 199 PHE A N 1
ATOM 1464 C CA . PHE A 1 199 ? -7.825 6.091 13.530 1.00 96.56 199 PHE A CA 1
ATOM 1465 C C . PHE A 1 199 ? -7.925 7.277 14.495 1.00 96.56 199 PHE A C 1
ATOM 1467 O O . PHE A 1 199 ? -8.754 7.259 15.403 1.00 96.56 199 PHE A O 1
ATOM 1474 N N . GLY A 1 200 ? -7.115 8.325 14.330 1.00 95.12 200 GLY A N 1
ATOM 1475 C CA . GLY A 1 200 ? -7.151 9.507 15.187 1.00 95.12 200 GLY A CA 1
ATOM 1476 C C . GLY A 1 200 ? -7.016 9.174 16.673 1.00 95.12 200 GLY A C 1
ATOM 1477 O O . GLY A 1 200 ? -6.033 8.582 17.111 1.00 95.12 200 GLY A O 1
ATOM 1478 N N . THR A 1 201 ? -8.021 9.570 17.446 1.00 94.44 201 THR A N 1
ATOM 1479 C CA . THR A 1 201 ? -8.159 9.321 18.891 1.00 94.44 201 THR A CA 1
ATOM 1480 C C . THR A 1 201 ? -8.490 7.868 19.235 1.00 94.44 201 THR A C 1
ATOM 1482 O O . THR A 1 201 ? -8.250 7.457 20.368 1.00 94.44 201 THR A O 1
ATOM 1485 N N . ALA A 1 202 ? -8.998 7.075 18.286 1.00 95.38 202 ALA A N 1
ATOM 1486 C CA . ALA A 1 202 ? -9.217 5.645 18.482 1.00 95.38 202 ALA A CA 1
ATOM 1487 C C . ALA A 1 202 ? -7.898 4.853 18.495 1.00 95.38 202 ALA A C 1
ATOM 1489 O O . ALA A 1 202 ? -7.871 3.718 18.971 1.00 95.38 202 ALA A O 1
ATOM 1490 N N . LEU A 1 203 ? -6.791 5.428 18.010 1.00 97.00 203 LEU A N 1
ATOM 1491 C CA . LEU A 1 203 ? -5.475 4.804 18.104 1.00 97.00 203 LEU A CA 1
ATOM 1492 C C . LEU A 1 203 ? -4.988 4.796 19.562 1.00 97.00 203 LEU A C 1
ATOM 1494 O O . LEU A 1 203 ? -4.790 5.842 20.183 1.00 97.00 203 LEU A O 1
ATOM 1498 N N . ILE A 1 204 ? -4.751 3.606 20.112 1.00 96.81 204 ILE A N 1
ATOM 1499 C CA . ILE A 1 204 ? -4.277 3.432 21.486 1.00 96.81 204 ILE A CA 1
ATOM 1500 C C . ILE A 1 204 ? -2.751 3.532 21.500 1.00 96.81 204 ILE A C 1
ATOM 1502 O O . ILE A 1 204 ? -2.033 2.577 21.194 1.00 96.81 204 ILE A O 1
ATOM 1506 N N . GLY A 1 205 ? -2.261 4.697 21.919 1.00 94.44 205 GLY A N 1
ATOM 1507 C CA . GLY A 1 205 ? -0.841 5.043 21.913 1.00 94.44 205 GLY A CA 1
ATOM 1508 C C . GLY A 1 205 ? -0.466 5.913 20.713 1.00 94.44 205 GLY A C 1
ATOM 1509 O O . GLY A 1 205 ? -1.258 6.139 19.807 1.00 94.44 205 GLY A O 1
ATOM 1510 N N . LYS A 1 206 ? 0.757 6.455 20.727 1.00 91.25 206 LYS A N 1
ATOM 1511 C CA . LYS A 1 206 ? 1.225 7.390 19.684 1.00 91.25 206 LYS A CA 1
ATOM 1512 C C . LYS A 1 206 ? 1.997 6.719 18.549 1.00 91.25 206 LYS A C 1
ATOM 1514 O O . LYS A 1 206 ? 2.174 7.339 17.508 1.00 91.25 206 LYS A O 1
ATOM 1519 N N . LYS A 1 207 ? 2.520 5.516 18.786 1.00 95.00 207 LYS A N 1
ATOM 1520 C CA . LYS A 1 207 ? 3.420 4.797 17.880 1.00 95.00 207 LYS A CA 1
ATOM 1521 C C . LYS A 1 207 ? 3.127 3.306 17.930 1.00 95.00 207 LYS A C 1
ATOM 1523 O O . LYS A 1 207 ? 2.797 2.792 19.002 1.00 95.00 207 LYS A O 1
ATOM 1528 N N . GLY A 1 208 ? 3.312 2.616 16.811 1.00 94.31 208 GLY A N 1
ATOM 1529 C CA . GLY A 1 208 ? 3.227 1.159 16.759 1.00 94.31 208 GLY A CA 1
ATOM 1530 C C . GLY A 1 208 ? 4.337 0.528 17.591 1.00 94.31 208 GLY A C 1
ATOM 1531 O O . GLY A 1 208 ? 5.451 1.044 17.635 1.00 94.31 208 GLY A O 1
ATOM 1532 N N . LYS A 1 209 ? 4.065 -0.578 18.279 1.00 95.81 209 LYS A N 1
ATOM 1533 C CA . LYS A 1 209 ? 5.104 -1.388 18.915 1.00 95.81 209 LYS A CA 1
ATOM 1534 C C . LYS A 1 209 ? 5.867 -2.126 17.820 1.00 95.81 209 LYS A C 1
ATOM 1536 O O . LYS A 1 209 ? 5.278 -2.926 17.100 1.00 95.81 209 LYS A O 1
ATOM 1541 N N . LEU A 1 210 ? 7.167 -1.880 17.728 1.00 93.00 210 LEU A N 1
ATOM 1542 C CA . LEU A 1 210 ? 8.044 -2.627 16.836 1.00 93.00 210 LEU A CA 1
ATOM 1543 C C . LEU A 1 210 ? 8.064 -4.094 17.273 1.00 93.00 210 LEU A C 1
ATOM 1545 O O . LEU A 1 210 ? 8.434 -4.398 18.407 1.00 93.00 210 LEU A O 1
ATOM 1549 N N . LEU A 1 211 ? 7.583 -4.979 16.404 1.00 88.75 211 LEU A N 1
ATOM 1550 C CA . LEU A 1 211 ? 7.643 -6.425 16.616 1.00 88.75 211 LEU A CA 1
ATOM 1551 C C . LEU A 1 211 ? 8.957 -6.986 16.100 1.00 88.75 211 LEU A C 1
ATOM 1553 O O . LEU A 1 211 ? 9.522 -7.894 16.701 1.00 88.75 211 LEU A O 1
ATOM 1557 N N . GLN A 1 212 ? 9.421 -6.426 14.989 1.00 77.75 212 GLN A N 1
ATOM 1558 C CA . GLN A 1 212 ? 10.616 -6.868 14.313 1.00 77.75 212 GLN A CA 1
ATOM 1559 C C . GLN A 1 212 ? 11.180 -5.702 13.507 1.00 77.75 212 GLN A C 1
ATOM 1561 O O . GLN A 1 212 ? 10.473 -5.126 12.680 1.00 77.75 212 GLN A O 1
ATOM 1566 N N . ASP A 1 213 ? 12.431 -5.345 13.800 1.00 60.28 213 ASP A N 1
ATOM 1567 C CA . ASP A 1 213 ? 13.147 -4.259 13.116 1.00 60.28 213 ASP A CA 1
ATOM 1568 C C . ASP A 1 213 ? 13.716 -4.722 11.770 1.00 60.28 213 ASP A C 1
ATOM 1570 O O . ASP A 1 213 ? 13.900 -3.919 10.866 1.00 60.28 213 ASP A O 1
ATOM 1574 N N . ARG A 1 214 ? 13.961 -6.038 11.637 1.00 54.66 214 ARG A N 1
ATOM 1575 C CA . ARG A 1 214 ? 14.352 -6.755 10.414 1.00 54.66 214 ARG A 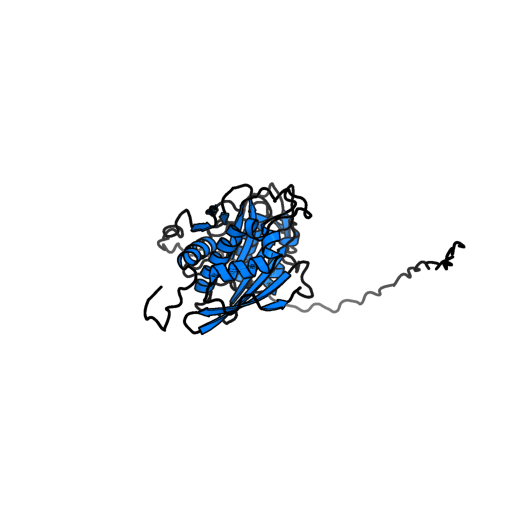CA 1
ATOM 1576 C C . ARG A 1 214 ? 13.958 -8.221 10.557 1.00 54.66 214 ARG A C 1
ATOM 1578 O O . ARG A 1 214 ? 14.284 -8.839 11.577 1.00 54.66 214 ARG A O 1
ATOM 1585 N N . VAL A 1 215 ? 13.240 -8.792 9.589 1.00 47.72 215 VAL A N 1
ATOM 1586 C CA . VAL A 1 215 ? 12.976 -10.238 9.598 1.00 47.72 215 VAL A CA 1
ATOM 1587 C C . VAL A 1 215 ? 14.300 -10.952 9.373 1.00 47.72 215 VAL A C 1
ATOM 1589 O O . VAL A 1 215 ? 14.921 -10.774 8.331 1.00 47.72 215 VAL A O 1
ATOM 1592 N N . GLY A 1 216 ? 14.768 -11.714 10.365 1.00 35.81 216 GLY A N 1
ATOM 1593 C CA . GLY A 1 216 ? 15.956 -12.552 10.222 1.00 35.81 216 GLY A CA 1
ATOM 1594 C C . GLY A 1 216 ? 15.708 -13.581 9.123 1.00 35.81 216 GLY A C 1
ATOM 1595 O O . GLY A 1 216 ? 15.068 -14.594 9.382 1.00 35.81 216 GLY A O 1
ATOM 1596 N N . GLY A 1 217 ? 16.156 -13.270 7.902 1.00 44.88 217 GLY A N 1
ATOM 1597 C CA . GLY A 1 217 ? 15.936 -14.063 6.690 1.00 44.88 217 GLY A CA 1
ATOM 1598 C C . GLY A 1 217 ? 15.217 -13.345 5.536 1.00 44.88 217 GLY A C 1
ATOM 1599 O O . GLY A 1 217 ? 15.220 -13.893 4.440 1.00 44.88 217 GLY A O 1
ATOM 1600 N N . SER A 1 218 ? 14.650 -12.143 5.731 1.00 42.78 218 SER A N 1
ATOM 1601 C CA . SER A 1 218 ? 14.076 -11.358 4.620 1.00 42.78 218 SER A CA 1
ATOM 1602 C C . SER A 1 218 ? 15.141 -10.465 3.957 1.00 42.78 218 SER A C 1
ATOM 1604 O O . SER A 1 218 ? 15.917 -9.815 4.673 1.00 42.78 218 SER A O 1
ATOM 1606 N N . PRO A 1 219 ? 15.228 -10.412 2.616 1.00 48.19 219 PRO A N 1
ATOM 1607 C CA . PRO A 1 219 ? 16.126 -9.513 1.899 1.00 48.19 219 PRO A CA 1
ATOM 1608 C C . PRO A 1 219 ? 15.722 -8.043 2.091 1.00 48.19 219 PRO A C 1
ATOM 1610 O O . PRO A 1 219 ? 14.782 -7.576 1.478 1.00 48.19 219 PRO A O 1
ATOM 1613 N N . ALA A 1 220 ? 16.510 -7.316 2.891 1.00 55.22 220 ALA A N 1
ATOM 1614 C CA . ALA A 1 220 ? 16.566 -5.852 3.020 1.00 55.22 220 ALA A CA 1
ATOM 1615 C C . ALA A 1 220 ? 15.258 -5.101 3.394 1.00 55.22 220 ALA A C 1
ATOM 1617 O O . ALA A 1 220 ? 14.264 -5.098 2.688 1.00 55.22 220 ALA A O 1
ATOM 1618 N N . ASP A 1 221 ? 15.326 -4.335 4.488 1.00 78.38 221 ASP A N 1
ATOM 1619 C CA . ASP A 1 221 ? 14.389 -3.249 4.827 1.00 78.38 221 ASP A CA 1
ATOM 1620 C C . ASP A 1 221 ? 12.907 -3.635 5.082 1.00 78.38 221 ASP A C 1
ATOM 1622 O O . ASP A 1 221 ? 11.994 -2.862 4.784 1.00 78.38 221 ASP A O 1
ATOM 1626 N N . THR A 1 222 ? 12.648 -4.792 5.708 1.00 89.25 222 THR A N 1
ATOM 1627 C CA . THR A 1 222 ? 11.323 -5.131 6.273 1.00 89.25 222 THR A CA 1
ATOM 1628 C C . THR A 1 222 ? 11.149 -4.588 7.696 1.00 89.25 222 THR A C 1
ATOM 1630 O O . THR A 1 222 ? 11.999 -4.826 8.555 1.00 89.25 222 THR A O 1
ATOM 1633 N N . MET A 1 223 ? 9.999 -3.977 7.991 1.00 93.25 223 MET A N 1
ATOM 1634 C CA . MET A 1 223 ? 9.607 -3.511 9.326 1.00 93.25 223 MET A CA 1
ATOM 1635 C C . MET A 1 223 ? 8.202 -4.007 9.694 1.00 93.25 223 MET A C 1
ATOM 1637 O O . MET A 1 223 ? 7.253 -3.812 8.940 1.00 93.25 223 MET A O 1
ATOM 1641 N N . ALA A 1 224 ? 8.038 -4.587 10.889 1.00 95.25 224 ALA A N 1
ATOM 1642 C CA . ALA A 1 224 ? 6.732 -5.018 11.400 1.00 95.25 224 ALA A CA 1
ATOM 1643 C C . ALA A 1 224 ? 6.313 -4.223 12.646 1.00 95.25 224 ALA A C 1
ATOM 1645 O O . ALA A 1 224 ? 6.982 -4.257 13.687 1.00 95.25 224 ALA A O 1
ATOM 1646 N N . LEU A 1 225 ? 5.168 -3.544 12.567 1.00 96.94 225 LEU A N 1
ATOM 1647 C CA . LEU A 1 225 ? 4.631 -2.676 13.615 1.00 96.94 225 LEU A CA 1
ATOM 1648 C C . LEU A 1 225 ? 3.257 -3.167 14.074 1.00 96.94 225 LEU A C 1
ATOM 1650 O O . LEU A 1 225 ? 2.345 -3.347 13.270 1.00 96.94 225 LEU A O 1
ATOM 1654 N N . ARG A 1 226 ? 3.089 -3.333 15.387 1.00 97.69 226 ARG A N 1
ATOM 1655 C CA . ARG A 1 226 ? 1.802 -3.642 16.015 1.00 97.69 226 ARG A CA 1
ATOM 1656 C C . ARG A 1 226 ? 1.145 -2.389 16.562 1.00 97.69 226 ARG A C 1
ATOM 1658 O O . ARG A 1 226 ? 1.710 -1.700 17.411 1.00 97.69 226 ARG A O 1
ATOM 1665 N N . TYR A 1 227 ? -0.093 -2.168 16.173 1.00 98.19 227 TYR A N 1
ATOM 1666 C CA . TYR A 1 227 ? -0.950 -1.105 16.663 1.00 98.19 227 TYR A CA 1
ATOM 1667 C C . TYR A 1 227 ? -2.138 -1.690 17.415 1.00 98.19 227 TYR A C 1
ATOM 1669 O O . TYR A 1 227 ? -2.542 -2.830 17.188 1.00 98.19 227 TYR A O 1
ATOM 1677 N N . ARG A 1 228 ? -2.700 -0.889 18.318 1.00 97.75 228 ARG A N 1
ATOM 1678 C CA . ARG A 1 228 ? -3.957 -1.189 19.000 1.00 97.75 228 ARG A CA 1
ATOM 1679 C C . ARG A 1 228 ? -4.938 -0.070 18.713 1.00 97.75 228 ARG A C 1
ATOM 1681 O O . ARG A 1 228 ? -4.564 1.097 18.811 1.00 97.75 228 ARG A O 1
ATOM 1688 N N . VAL A 1 229 ? -6.171 -0.419 18.380 1.00 96.50 229 VAL A N 1
ATOM 1689 C CA . VAL A 1 229 ? -7.240 0.540 18.085 1.00 96.50 229 VAL A CA 1
ATOM 1690 C C . VAL A 1 229 ? -8.459 0.228 18.941 1.00 96.50 229 VAL A C 1
ATOM 1692 O O . VAL A 1 229 ? -8.754 -0.938 19.196 1.00 96.50 229 VAL A O 1
ATOM 1695 N N . ASN A 1 230 ? -9.141 1.265 19.415 1.00 95.81 230 ASN A N 1
ATOM 1696 C CA . ASN A 1 230 ? -10.443 1.155 20.053 1.00 95.81 230 ASN A CA 1
ATOM 1697 C C . ASN A 1 230 ? -11.529 1.187 18.967 1.00 95.81 230 ASN A C 1
ATOM 1699 O O . ASN A 1 230 ? -11.858 2.247 18.442 1.00 95.81 230 ASN A O 1
ATOM 1703 N N . ASP A 1 231 ? -12.055 0.021 18.617 1.00 93.25 231 ASP A N 1
ATOM 1704 C CA . ASP A 1 231 ? -13.169 -0.168 17.689 1.00 93.25 231 ASP A CA 1
ATOM 1705 C C . ASP A 1 231 ? -14.444 -0.340 18.517 1.00 93.25 231 ASP A C 1
ATOM 1707 O O . ASP A 1 231 ? -14.735 -1.433 18.999 1.00 93.25 231 ASP A O 1
ATOM 1711 N N . GLU A 1 232 ? -15.164 0.763 18.739 1.00 90.81 232 GLU A N 1
ATOM 1712 C CA . GLU A 1 232 ? -16.479 0.762 19.404 1.00 90.81 232 GLU A CA 1
ATOM 1713 C C . GLU A 1 232 ? -16.461 0.113 20.806 1.00 90.81 232 GLU A C 1
ATOM 1715 O O . GLU A 1 232 ? -17.342 -0.653 21.186 1.00 90.81 232 GLU A O 1
ATOM 1720 N N . GLY A 1 233 ? -15.426 0.408 21.599 1.00 91.50 233 GLY A N 1
ATOM 1721 C CA . GLY A 1 233 ? -15.251 -0.124 22.954 1.00 91.50 233 GLY A CA 1
ATOM 1722 C C . GLY A 1 233 ? -14.463 -1.433 23.012 1.00 91.50 233 GLY A C 1
ATOM 1723 O O . GLY A 1 233 ? -14.060 -1.855 24.097 1.00 91.50 233 GLY A O 1
ATOM 1724 N N . ARG A 1 234 ? -14.175 -2.058 21.863 1.00 92.88 234 ARG A N 1
ATOM 1725 C CA . ARG A 1 234 ? -13.315 -3.239 21.771 1.00 92.88 234 ARG A CA 1
ATOM 1726 C C . ARG A 1 234 ? -11.914 -2.852 21.312 1.00 92.88 234 ARG A C 1
ATOM 1728 O O . ARG A 1 234 ? -11.728 -2.212 20.284 1.00 92.88 234 ARG A O 1
ATOM 1735 N N . VAL A 1 235 ? -10.899 -3.319 22.035 1.00 95.25 235 VAL A N 1
ATOM 1736 C CA . VAL A 1 235 ? -9.511 -3.205 21.575 1.00 95.25 235 VAL A CA 1
ATOM 1737 C C . VAL A 1 235 ? -9.249 -4.252 20.496 1.00 95.25 235 VAL A C 1
ATOM 1739 O O . VAL A 1 235 ? -9.421 -5.444 20.746 1.00 95.25 235 VAL A O 1
ATOM 1742 N N . ARG A 1 236 ? -8.803 -3.812 19.318 1.00 95.81 236 ARG A N 1
ATOM 1743 C CA . ARG A 1 236 ? -8.324 -4.678 18.233 1.00 95.81 236 ARG A CA 1
ATOM 1744 C C . ARG A 1 236 ? -6.855 -4.431 17.944 1.00 95.81 236 ARG A C 1
ATOM 1746 O O . ARG A 1 236 ? -6.357 -3.320 18.138 1.00 95.81 236 ARG A O 1
ATOM 1753 N N . GLU A 1 237 ? -6.171 -5.466 17.472 1.00 97.19 237 GLU A N 1
ATOM 1754 C CA . GLU A 1 237 ? -4.774 -5.377 17.053 1.00 97.19 237 GLU A CA 1
ATOM 1755 C C . GLU A 1 237 ? -4.672 -5.314 15.526 1.00 97.19 237 GLU A C 1
ATOM 1757 O O . GLU A 1 237 ? -5.328 -6.072 14.812 1.00 97.19 237 GLU A O 1
ATOM 1762 N N . ILE A 1 238 ? -3.818 -4.418 15.032 1.00 97.69 238 ILE A N 1
ATOM 1763 C CA . ILE A 1 238 ? -3.446 -4.325 13.618 1.00 97.69 238 ILE A CA 1
ATOM 1764 C C . ILE A 1 238 ? -1.937 -4.511 13.534 1.00 97.69 238 ILE A C 1
ATOM 1766 O O . ILE A 1 238 ? -1.190 -3.853 14.261 1.00 97.69 238 ILE A O 1
ATOM 1770 N N . VAL A 1 239 ? -1.476 -5.391 12.654 1.00 97.75 239 VAL A N 1
ATOM 1771 C CA . VAL A 1 239 ? -0.056 -5.548 12.338 1.00 97.75 239 VAL A CA 1
ATOM 1772 C C . VAL A 1 239 ? 0.177 -5.039 10.925 1.00 97.75 239 VAL A C 1
ATOM 1774 O O . VAL A 1 239 ? -0.350 -5.603 9.971 1.00 97.75 239 VAL A O 1
ATOM 1777 N N . ILE A 1 240 ? 0.976 -3.983 10.801 1.00 97.94 240 ILE A N 1
ATOM 1778 C CA . ILE A 1 240 ? 1.475 -3.504 9.512 1.00 97.94 240 ILE A CA 1
ATOM 1779 C C . ILE A 1 240 ? 2.852 -4.122 9.293 1.00 97.94 240 ILE A C 1
ATOM 1781 O O . ILE A 1 240 ? 3.748 -3.926 10.117 1.00 97.94 240 ILE A O 1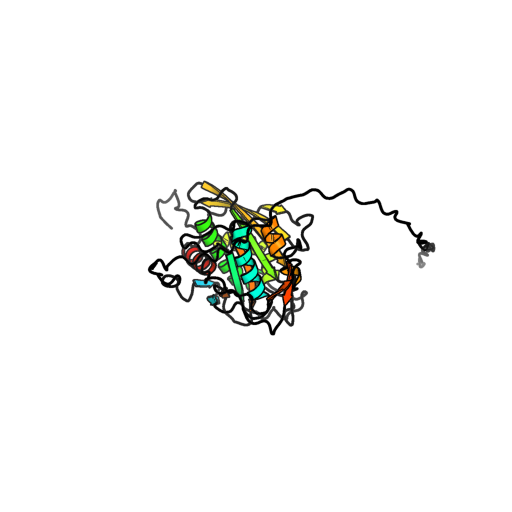
ATOM 1785 N N . VAL A 1 241 ? 3.017 -4.855 8.196 1.00 96.69 241 VAL A N 1
ATOM 1786 C CA . VAL A 1 241 ? 4.325 -5.278 7.691 1.00 96.69 241 VAL A CA 1
ATOM 1787 C C . VAL A 1 241 ? 4.643 -4.404 6.491 1.00 96.69 241 VAL A C 1
ATOM 1789 O O . VAL A 1 241 ? 3.899 -4.403 5.517 1.00 96.69 241 VAL A O 1
ATOM 1792 N N . ALA A 1 242 ? 5.711 -3.627 6.590 1.00 96.44 242 ALA A N 1
ATOM 1793 C CA . ALA A 1 242 ? 6.178 -2.747 5.537 1.00 96.44 242 ALA A CA 1
ATOM 1794 C C . ALA A 1 242 ? 7.470 -3.296 4.940 1.00 96.44 242 ALA A C 1
ATOM 1796 O O . ALA A 1 242 ? 8.366 -3.680 5.692 1.00 96.44 242 ALA A O 1
ATOM 1797 N N . GLU A 1 243 ? 7.569 -3.328 3.615 1.00 94.50 243 GLU A N 1
ATOM 1798 C CA . GLU A 1 243 ? 8.736 -3.879 2.929 1.00 94.50 243 GLU A CA 1
ATOM 1799 C C . GLU A 1 243 ? 9.159 -3.016 1.748 1.00 94.50 243 GLU A C 1
ATOM 1801 O O . GLU A 1 243 ? 8.347 -2.627 0.903 1.00 94.50 243 GLU A O 1
ATOM 1806 N N . ARG A 1 244 ? 10.455 -2.716 1.685 1.00 93.88 244 ARG A N 1
ATOM 1807 C CA . ARG A 1 244 ? 11.048 -2.048 0.536 1.00 93.88 244 ARG A CA 1
ATOM 1808 C C . ARG A 1 244 ? 11.615 -3.087 -0.428 1.00 93.88 244 ARG A C 1
ATOM 1810 O O . ARG A 1 244 ? 12.665 -3.667 -0.179 1.00 93.88 244 ARG A O 1
ATOM 1817 N N . LEU A 1 245 ? 10.970 -3.235 -1.575 1.00 93.00 245 LEU A N 1
ATOM 1818 C CA . LEU A 1 245 ? 11.388 -4.153 -2.626 1.00 93.00 245 LEU A CA 1
ATOM 1819 C C . LEU A 1 245 ? 12.389 -3.492 -3.583 1.00 93.00 245 LEU A C 1
ATOM 1821 O O . LEU A 1 245 ? 12.411 -2.270 -3.772 1.00 93.00 245 LEU A O 1
ATOM 1825 N N . LYS A 1 246 ? 13.227 -4.308 -4.223 1.00 90.88 246 LYS A N 1
ATOM 1826 C CA . LYS A 1 246 ? 14.074 -3.854 -5.336 1.00 90.88 246 LYS A CA 1
ATOM 1827 C C . LYS A 1 246 ? 13.212 -3.622 -6.579 1.00 90.88 246 LYS A C 1
ATOM 1829 O O . LYS A 1 246 ? 12.180 -4.258 -6.742 1.00 90.88 246 LYS A O 1
ATOM 1834 N N . VAL A 1 247 ? 13.652 -2.741 -7.473 1.00 88.62 247 VAL A N 1
ATOM 1835 C CA . VAL A 1 247 ? 13.075 -2.641 -8.822 1.00 88.62 247 VAL A CA 1
ATOM 1836 C C . VAL A 1 247 ? 13.881 -3.563 -9.729 1.00 88.62 247 VAL A C 1
ATOM 1838 O O . VAL A 1 247 ? 14.899 -3.164 -10.289 1.00 88.62 247 VAL A O 1
ATOM 1841 N N . ALA A 1 248 ? 13.503 -4.836 -9.739 1.00 87.69 248 ALA A N 1
ATOM 1842 C CA . ALA A 1 248 ? 14.154 -5.894 -10.499 1.00 87.69 248 ALA A CA 1
ATOM 1843 C C . ALA A 1 248 ? 13.189 -7.075 -10.643 1.00 87.69 248 ALA A C 1
ATOM 1845 O O . ALA A 1 248 ? 12.317 -7.249 -9.797 1.00 87.69 248 ALA A O 1
ATOM 1846 N N . ASP A 1 249 ? 13.396 -7.921 -11.651 1.00 87.25 249 ASP A N 1
ATOM 1847 C CA . ASP A 1 249 ? 12.530 -9.073 -11.935 1.00 87.25 249 ASP A CA 1
ATOM 1848 C C . ASP A 1 249 ? 12.396 -9.993 -10.723 1.00 87.25 249 ASP A C 1
ATOM 1850 O O . ASP A 1 249 ? 11.301 -10.411 -10.360 1.00 87.25 249 ASP A O 1
ATOM 1854 N N . VAL A 1 250 ? 13.503 -10.161 -9.996 1.00 87.19 250 VAL A N 1
ATOM 1855 C CA . VAL A 1 250 ? 13.561 -10.937 -8.755 1.00 87.19 250 VAL A CA 1
ATOM 1856 C C . VAL A 1 250 ? 12.593 -10.446 -7.671 1.00 87.19 250 VAL A C 1
ATOM 1858 O O . VAL A 1 250 ? 12.198 -11.214 -6.803 1.00 87.19 250 VAL A O 1
ATOM 1861 N N . ALA A 1 251 ? 12.148 -9.186 -7.722 1.00 88.94 251 ALA A N 1
ATOM 1862 C CA . ALA A 1 251 ? 11.146 -8.661 -6.799 1.00 88.94 251 ALA A CA 1
ATOM 1863 C C . ALA A 1 251 ? 9.739 -9.241 -7.033 1.00 88.94 251 ALA A C 1
ATOM 1865 O O . ALA A 1 251 ? 8.840 -8.988 -6.231 1.00 88.94 251 ALA A O 1
ATOM 1866 N N . LEU A 1 252 ? 9.544 -10.024 -8.095 1.00 89.50 252 LEU A N 1
ATOM 1867 C CA . LEU A 1 252 ? 8.293 -10.701 -8.439 1.00 89.50 252 LEU A CA 1
ATOM 1868 C C . LEU A 1 252 ? 8.428 -12.235 -8.443 1.00 89.50 252 LEU A C 1
ATOM 1870 O O . LEU A 1 252 ? 7.430 -12.934 -8.610 1.00 89.50 252 LEU A O 1
ATOM 1874 N N . ASP A 1 253 ? 9.638 -12.764 -8.238 1.00 90.81 253 ASP A N 1
ATOM 1875 C CA . ASP A 1 253 ? 9.924 -14.197 -8.322 1.00 90.81 253 ASP A CA 1
ATOM 1876 C C . ASP A 1 253 ? 9.194 -15.000 -7.242 1.00 90.81 253 ASP A C 1
ATOM 1878 O O . ASP A 1 253 ? 9.349 -14.773 -6.045 1.00 90.81 253 ASP A O 1
ATOM 1882 N N . ASN A 1 254 ? 8.484 -16.052 -7.649 1.00 87.44 254 ASN A N 1
ATOM 1883 C CA . ASN A 1 254 ? 7.706 -16.900 -6.740 1.00 87.44 254 ASN A CA 1
ATOM 1884 C C . ASN A 1 254 ? 8.558 -17.620 -5.665 1.00 87.44 254 ASN A C 1
ATOM 1886 O O . ASN A 1 254 ? 8.041 -18.057 -4.627 1.00 87.44 254 ASN A O 1
ATOM 1890 N N . GLY A 1 255 ? 9.855 -17.787 -5.945 1.00 85.31 255 GLY A N 1
ATOM 1891 C CA . GLY A 1 255 ? 10.821 -18.492 -5.105 1.00 85.31 255 GLY A CA 1
ATOM 1892 C C . GLY A 1 255 ? 11.750 -17.598 -4.281 1.00 85.31 255 GLY A C 1
ATOM 1893 O O . GLY A 1 255 ? 12.472 -18.134 -3.441 1.00 85.31 255 GLY A O 1
ATOM 1894 N N . ASP A 1 256 ? 11.752 -16.276 -4.488 1.00 89.44 256 ASP A N 1
ATOM 1895 C CA . ASP A 1 256 ? 12.652 -15.373 -3.759 1.00 89.44 256 ASP A CA 1
ATOM 1896 C C . ASP A 1 256 ? 11.972 -14.832 -2.483 1.00 89.44 256 ASP A C 1
ATOM 1898 O O . ASP A 1 256 ? 10.893 -14.238 -2.575 1.00 89.44 256 ASP A O 1
ATOM 1902 N N . PRO A 1 257 ? 12.568 -15.003 -1.284 1.00 88.94 257 PRO A N 1
ATOM 1903 C CA . PRO A 1 257 ? 12.012 -14.483 -0.032 1.00 88.94 257 PRO A CA 1
ATOM 1904 C C . PRO A 1 257 ? 11.854 -12.956 0.048 1.00 88.94 257 PRO A C 1
ATOM 1906 O O . PRO A 1 257 ? 11.080 -12.501 0.881 1.00 88.94 257 PRO A O 1
ATOM 1909 N N . GLY A 1 258 ? 12.573 -12.182 -0.768 1.00 88.44 258 GLY A N 1
ATOM 1910 C CA . GLY A 1 258 ? 12.497 -10.713 -0.852 1.00 88.44 258 GLY A CA 1
ATOM 1911 C C . GLY A 1 258 ? 11.797 -10.210 -2.098 1.00 88.44 258 GLY A C 1
ATOM 1912 O O . GLY A 1 258 ? 12.013 -9.074 -2.525 1.00 88.44 258 GLY A O 1
ATOM 1913 N N . SER A 1 259 ? 11.001 -11.078 -2.713 1.00 92.94 259 SER A N 1
ATOM 1914 C CA . SER A 1 259 ? 9.993 -10.686 -3.682 1.00 92.94 259 SER A CA 1
ATOM 1915 C C . SER A 1 259 ? 8.685 -10.317 -2.984 1.00 92.94 259 SER A C 1
ATOM 1917 O O . SER A 1 259 ? 8.414 -10.712 -1.847 1.00 92.94 259 SER A O 1
ATOM 1919 N N . LEU A 1 260 ? 7.800 -9.650 -3.722 1.00 94.31 260 LEU A N 1
ATOM 1920 C CA . LEU A 1 260 ? 6.407 -9.455 -3.335 1.00 94.31 260 LEU A CA 1
ATOM 1921 C C . LEU A 1 260 ? 5.721 -10.788 -2.993 1.00 94.31 260 LEU A C 1
ATOM 1923 O O . LEU A 1 260 ? 4.972 -10.867 -2.021 1.00 94.31 260 LEU A O 1
ATOM 1927 N N . VAL A 1 261 ? 5.989 -11.846 -3.761 1.00 94.12 261 VAL A N 1
ATOM 1928 C CA . VAL A 1 261 ? 5.397 -13.171 -3.534 1.00 94.12 261 VAL A CA 1
ATOM 1929 C C . VAL A 1 261 ? 5.936 -13.805 -2.250 1.00 94.12 261 VAL A C 1
ATOM 1931 O O . VAL A 1 261 ? 5.168 -14.365 -1.465 1.00 94.12 261 VAL A O 1
ATOM 1934 N N . GLY A 1 262 ? 7.239 -13.670 -1.998 1.00 93.31 262 GLY A N 1
ATOM 1935 C CA . GLY A 1 262 ? 7.891 -14.076 -0.756 1.00 93.31 262 GLY A CA 1
ATOM 1936 C C . GLY A 1 262 ? 7.263 -13.388 0.454 1.00 93.31 262 GLY A C 1
ATOM 1937 O O . GLY A 1 262 ? 6.837 -14.067 1.394 1.00 93.31 262 GLY A O 1
ATOM 1938 N N . ALA A 1 263 ? 7.092 -12.066 0.385 1.00 94.06 263 ALA A N 1
ATOM 1939 C CA . ALA A 1 263 ? 6.435 -11.275 1.421 1.00 94.06 263 ALA A CA 1
ATOM 1940 C C . ALA A 1 263 ? 4.977 -11.716 1.654 1.00 94.06 263 ALA A C 1
ATOM 1942 O O . ALA A 1 263 ? 4.565 -11.932 2.797 1.00 94.06 263 ALA A O 1
ATOM 1943 N N . LEU A 1 264 ? 4.196 -11.931 0.588 1.00 95.81 264 LEU A N 1
ATOM 1944 C CA . LEU A 1 264 ? 2.815 -12.421 0.679 1.00 95.81 264 LEU A CA 1
ATOM 1945 C C . LEU A 1 264 ? 2.732 -13.780 1.384 1.00 95.81 264 LEU A C 1
ATOM 1947 O O . LEU A 1 264 ? 1.922 -13.955 2.299 1.00 95.81 264 LEU A O 1
ATOM 1951 N N . LYS A 1 265 ? 3.593 -14.731 1.009 1.00 94.94 265 LYS A N 1
ATOM 1952 C CA . LYS A 1 265 ? 3.633 -16.073 1.608 1.00 94.94 265 LYS A CA 1
ATOM 1953 C C . LYS A 1 265 ? 4.105 -16.061 3.059 1.00 94.94 265 LYS A C 1
ATOM 1955 O O . LYS A 1 265 ? 3.573 -16.818 3.874 1.00 94.94 265 LYS A O 1
ATOM 1960 N N . ALA A 1 266 ? 5.084 -15.217 3.384 1.00 93.25 266 ALA A N 1
ATOM 1961 C CA . ALA A 1 266 ? 5.627 -15.093 4.732 1.00 93.25 266 ALA A CA 1
ATOM 1962 C C . ALA A 1 266 ? 4.622 -14.436 5.690 1.00 93.25 266 ALA A C 1
ATOM 1964 O O . ALA A 1 266 ? 4.402 -14.925 6.799 1.00 93.25 266 ALA A O 1
ATOM 1965 N N . VAL A 1 267 ? 3.980 -13.347 5.260 1.00 94.81 267 VAL A N 1
ATOM 1966 C CA . VAL A 1 267 ? 3.063 -12.568 6.104 1.00 94.81 267 VAL A CA 1
ATOM 1967 C C . VAL A 1 267 ? 1.673 -13.205 6.175 1.00 94.81 267 VAL A C 1
ATOM 1969 O O . VAL A 1 267 ? 1.032 -13.160 7.234 1.00 94.81 267 VAL A O 1
ATOM 1972 N N . LYS A 1 268 ? 1.198 -13.803 5.071 1.00 95.56 268 LYS A N 1
ATOM 1973 C CA . LYS A 1 268 ? -0.202 -14.222 4.863 1.00 95.56 268 LYS A CA 1
ATOM 1974 C C . LYS A 1 268 ? -1.171 -13.106 5.271 1.00 95.56 268 LYS A C 1
ATOM 1976 O O . LYS A 1 268 ? -1.867 -13.255 6.284 1.00 95.56 268 LYS A O 1
ATOM 1981 N N . PRO A 1 269 ? -1.088 -11.933 4.621 1.00 96.62 269 PRO A N 1
ATOM 1982 C CA . PRO A 1 269 ? -1.814 -10.756 5.065 1.00 96.62 269 PRO A CA 1
ATOM 1983 C C . PRO A 1 269 ? -3.318 -10.897 4.810 1.00 96.62 269 PRO A C 1
ATOM 1985 O O . PRO A 1 269 ? -3.742 -11.583 3.887 1.00 96.62 269 PRO A O 1
ATOM 1988 N N . ASP A 1 270 ? -4.121 -10.193 5.603 1.00 97.31 270 ASP A N 1
ATOM 1989 C CA . ASP A 1 270 ? -5.554 -10.038 5.349 1.00 97.31 270 ASP A CA 1
ATOM 1990 C C . ASP A 1 270 ? -5.825 -9.028 4.228 1.00 97.31 270 ASP A C 1
ATOM 1992 O O . ASP A 1 270 ? -6.845 -9.134 3.550 1.00 97.31 270 ASP A O 1
ATOM 1996 N N . ALA A 1 271 ? -4.921 -8.057 4.053 1.00 97.88 271 ALA A N 1
ATOM 1997 C CA . ALA A 1 271 ? -4.950 -7.050 2.997 1.00 97.88 271 ALA A CA 1
ATOM 1998 C C . ALA A 1 271 ? -3.529 -6.644 2.565 1.00 97.88 271 ALA A C 1
ATOM 2000 O O . ALA A 1 271 ? -2.603 -6.678 3.378 1.00 97.88 271 ALA A O 1
ATOM 2001 N N . ALA A 1 272 ? -3.337 -6.239 1.310 1.00 98.31 272 ALA A N 1
ATOM 2002 C CA . ALA A 1 272 ? -2.007 -5.915 0.789 1.00 98.31 272 ALA A CA 1
ATOM 2003 C C . ALA A 1 272 ? -1.998 -4.708 -0.163 1.00 98.31 272 ALA A C 1
ATOM 2005 O O . ALA A 1 272 ? -2.762 -4.654 -1.121 1.00 98.31 272 ALA A O 1
ATOM 2006 N N . LEU A 1 273 ? -1.104 -3.751 0.082 1.00 98.56 273 LEU A N 1
ATOM 2007 C CA . LEU A 1 273 ? -0.922 -2.546 -0.725 1.00 98.56 273 LEU A CA 1
ATOM 2008 C C . LEU A 1 273 ? 0.463 -2.533 -1.354 1.00 98.56 273 LEU A C 1
ATOM 2010 O O . LEU A 1 273 ? 1.451 -2.545 -0.625 1.00 98.56 273 LEU A O 1
ATOM 2014 N N . ALA A 1 274 ? 0.540 -2.425 -2.673 1.00 97.69 274 ALA A N 1
ATOM 2015 C CA . ALA A 1 274 ? 1.778 -2.067 -3.351 1.00 97.69 274 ALA A CA 1
ATOM 2016 C C . ALA A 1 274 ? 1.780 -0.569 -3.681 1.00 97.69 274 ALA A C 1
ATOM 2018 O O . ALA A 1 274 ? 0.765 -0.022 -4.113 1.00 97.69 274 ALA A O 1
ATOM 2019 N N . LEU A 1 275 ? 2.906 0.102 -3.443 1.00 97.81 275 LEU A N 1
ATOM 2020 C CA . LEU A 1 275 ? 3.106 1.520 -3.733 1.00 97.81 275 LEU A CA 1
ATOM 2021 C C . LEU A 1 275 ? 4.120 1.676 -4.867 1.00 97.81 275 LEU A C 1
ATOM 2023 O O . LEU A 1 275 ? 5.266 1.252 -4.720 1.00 97.81 275 LEU A O 1
ATOM 2027 N N . GLY A 1 276 ? 3.734 2.345 -5.950 1.00 95.75 276 GLY A N 1
ATOM 2028 C CA . GLY A 1 276 ? 4.623 2.732 -7.053 1.00 95.75 276 GLY A CA 1
ATOM 2029 C C . GLY A 1 276 ? 4.623 4.240 -7.253 1.00 95.75 276 GLY A C 1
ATOM 2030 O O . GLY A 1 276 ? 3.690 4.909 -6.834 1.00 95.75 276 GLY A O 1
ATOM 2031 N N . VAL A 1 277 ? 5.653 4.796 -7.884 1.00 95.62 277 VAL A N 1
ATOM 2032 C CA . VAL A 1 277 ? 5.670 6.215 -8.283 1.00 95.62 277 VAL A CA 1
ATOM 2033 C C . VAL A 1 277 ? 5.312 6.329 -9.761 1.00 95.62 277 VAL A C 1
ATOM 2035 O O . VAL A 1 277 ? 5.766 5.511 -10.556 1.00 95.62 277 VAL A O 1
ATOM 2038 N N . HIS A 1 278 ? 4.538 7.348 -10.132 1.00 94.00 278 HIS A N 1
ATOM 2039 C CA . HIS A 1 278 ? 4.212 7.662 -11.529 1.00 94.00 278 HIS A CA 1
ATOM 2040 C C . HIS A 1 278 ? 4.416 9.148 -11.824 1.00 94.00 278 HIS A C 1
ATOM 2042 O O . HIS A 1 278 ? 4.485 9.966 -10.910 1.00 94.00 278 HIS A O 1
ATOM 2048 N N . GLY A 1 279 ? 4.521 9.508 -13.104 1.00 91.56 279 GLY A N 1
ATOM 2049 C CA . GLY A 1 279 ? 4.862 10.869 -13.538 1.00 91.56 279 GLY A CA 1
ATOM 2050 C C . GLY A 1 279 ? 3.767 11.932 -13.361 1.00 91.56 279 GLY A C 1
ATOM 2051 O O . GLY A 1 279 ? 4.031 13.106 -13.610 1.00 91.56 279 GLY A O 1
ATOM 2052 N N . GLY A 1 280 ? 2.547 11.556 -12.971 1.00 92.75 280 GLY A N 1
ATOM 2053 C CA . GLY A 1 280 ? 1.427 12.480 -12.790 1.00 92.75 280 GLY A CA 1
ATOM 2054 C C . GLY A 1 280 ? 1.416 13.196 -11.434 1.00 92.75 280 GLY A C 1
ATOM 2055 O O . GLY A 1 280 ? 2.172 12.876 -10.520 1.00 92.75 280 GLY A O 1
ATOM 2056 N N . ALA A 1 281 ? 0.515 14.175 -11.297 1.00 95.31 281 ALA A N 1
ATOM 2057 C CA . ALA A 1 281 ? 0.374 15.007 -10.092 1.00 95.31 281 ALA A CA 1
ATOM 2058 C C . ALA A 1 281 ? -0.623 14.458 -9.052 1.00 95.31 281 ALA A C 1
ATOM 2060 O O . ALA A 1 281 ? -0.717 14.991 -7.948 1.00 95.31 281 ALA A O 1
ATOM 2061 N N . THR A 1 282 ? -1.364 13.410 -9.402 1.00 96.94 282 THR A N 1
ATOM 2062 C CA . THR A 1 282 ? -2.485 12.845 -8.636 1.00 96.94 282 THR A CA 1
ATOM 2063 C C . THR A 1 282 ? -2.110 11.476 -8.074 1.00 96.94 282 THR A C 1
ATOM 2065 O O . THR A 1 282 ? -1.272 10.798 -8.649 1.00 96.94 282 THR A O 1
ATOM 2068 N N . PHE A 1 283 ? -2.706 11.026 -6.971 1.00 98.38 283 PHE A N 1
ATOM 2069 C CA . PHE A 1 283 ? -2.604 9.614 -6.583 1.00 98.38 283 PHE A CA 1
ATOM 2070 C C . PHE A 1 283 ? -3.584 8.771 -7.400 1.00 98.38 283 PHE A C 1
ATOM 2072 O O . PHE A 1 283 ? -4.754 9.138 -7.489 1.00 98.38 283 PHE A O 1
ATOM 2079 N N . LEU A 1 284 ? -3.155 7.626 -7.924 1.00 98.12 284 LEU A N 1
ATOM 2080 C CA . LEU A 1 284 ? -4.027 6.743 -8.703 1.00 98.12 284 LEU A CA 1
ATOM 2081 C C . LEU A 1 284 ? -4.216 5.415 -7.968 1.00 98.12 284 LEU A C 1
ATOM 2083 O O . LEU A 1 284 ? -3.255 4.707 -7.676 1.00 98.12 284 LEU A O 1
ATOM 2087 N N . ALA A 1 285 ? -5.460 5.109 -7.606 1.00 98.00 285 ALA A N 1
ATOM 2088 C CA . ALA A 1 285 ? -5.846 3.799 -7.102 1.00 98.00 285 ALA A CA 1
ATOM 2089 C C . ALA A 1 285 ? -6.148 2.900 -8.303 1.00 98.00 285 ALA A C 1
ATOM 2091 O O . ALA A 1 285 ? -7.235 2.983 -8.882 1.00 98.00 285 ALA A O 1
ATOM 2092 N N . GLU A 1 286 ? -5.170 2.086 -8.689 1.00 97.50 286 GLU A N 1
ATOM 2093 C CA . GLU A 1 286 ? -5.271 1.221 -9.861 1.00 97.50 286 GLU A CA 1
ATOM 2094 C C . GLU A 1 286 ? -6.290 0.108 -9.614 1.00 97.50 286 GLU A C 1
ATOM 2096 O O . GLU A 1 286 ? -6.288 -0.520 -8.548 1.00 97.50 286 GLU A O 1
ATOM 2101 N N . HIS A 1 287 ? -7.158 -0.136 -10.596 1.00 95.69 287 HIS A N 1
ATOM 2102 C CA . HIS A 1 287 ? -8.137 -1.226 -10.544 1.00 95.69 287 HIS A CA 1
ATOM 2103 C C . HIS A 1 287 ? -7.935 -2.285 -11.627 1.00 95.69 287 HIS A C 1
ATOM 2105 O O . HIS A 1 287 ? -8.388 -3.411 -11.437 1.00 95.69 287 HIS A O 1
ATOM 2111 N N . HIS A 1 288 ? -7.230 -1.967 -12.711 1.00 94.94 288 HIS A N 1
ATOM 2112 C CA . HIS A 1 288 ? -6.949 -2.914 -13.785 1.00 94.94 288 HIS A CA 1
ATOM 2113 C C . HIS A 1 288 ? -5.572 -3.567 -13.615 1.00 94.94 288 HIS A C 1
ATOM 2115 O O . HIS A 1 288 ? -4.626 -2.903 -13.194 1.00 94.94 288 HIS A O 1
ATOM 2121 N N . ALA A 1 289 ? -5.459 -4.862 -13.922 1.00 93.56 289 ALA A N 1
ATOM 2122 C CA . ALA A 1 289 ? -4.179 -5.566 -13.945 1.00 93.56 289 ALA A CA 1
ATOM 2123 C C . ALA A 1 289 ? -4.180 -6.698 -14.975 1.00 93.56 289 ALA A C 1
ATOM 2125 O O . ALA A 1 289 ? -5.042 -7.587 -14.928 1.00 93.56 289 ALA A O 1
ATOM 2126 N N . ASP A 1 290 ? -3.153 -6.717 -15.819 1.00 94.12 290 ASP A N 1
ATOM 2127 C CA . ASP A 1 290 ? -2.897 -7.773 -16.790 1.00 94.12 290 ASP A CA 1
ATOM 2128 C C . ASP A 1 290 ? -1.429 -8.251 -16.758 1.00 94.12 290 ASP A C 1
ATOM 2130 O O . ASP A 1 290 ? -0.610 -7.765 -15.976 1.00 94.12 290 ASP A O 1
ATOM 2134 N N . ASP A 1 291 ? -1.116 -9.307 -17.513 1.00 93.69 291 ASP A N 1
ATOM 2135 C CA . ASP A 1 291 ? 0.238 -9.875 -17.622 1.00 93.69 291 ASP A CA 1
ATOM 2136 C C . ASP A 1 291 ? 1.045 -9.318 -18.811 1.00 93.69 291 ASP A C 1
ATOM 2138 O O . ASP A 1 291 ? 2.008 -9.948 -19.271 1.00 93.69 291 ASP A O 1
ATOM 2142 N N . GLY A 1 292 ? 0.650 -8.158 -19.336 1.00 93.38 292 GLY A N 1
ATOM 2143 C CA . GLY A 1 292 ? 1.384 -7.395 -20.333 1.00 93.38 292 GLY A CA 1
ATOM 2144 C C . GLY A 1 292 ? 2.816 -7.151 -19.872 1.00 93.38 292 GLY A C 1
ATOM 2145 O O . GLY A 1 292 ? 3.098 -6.846 -18.718 1.00 93.38 292 GLY A O 1
ATOM 2146 N N . GLY A 1 293 ? 3.781 -7.393 -20.752 1.00 91.81 293 GLY A N 1
ATOM 2147 C CA . GLY A 1 293 ? 5.199 -7.270 -20.424 1.00 9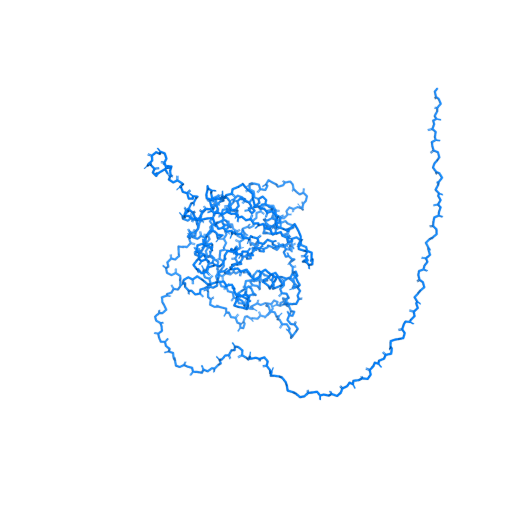1.81 293 GLY A CA 1
ATOM 2148 C C . GLY A 1 293 ? 5.769 -8.329 -19.468 1.00 91.81 293 GLY A C 1
ATOM 2149 O O . GLY A 1 293 ? 6.986 -8.397 -19.321 1.00 91.81 293 GLY A O 1
ATOM 2150 N N . LEU A 1 294 ? 4.948 -9.157 -18.811 1.00 92.88 294 LEU A N 1
ATOM 2151 C CA . LEU A 1 294 ? 5.402 -10.125 -17.811 1.00 92.88 294 LEU A CA 1
ATOM 2152 C C . LEU A 1 294 ? 5.536 -11.517 -18.425 1.00 92.88 294 LEU A C 1
ATOM 2154 O O . LEU A 1 294 ? 4.579 -12.100 -18.938 1.00 92.88 294 LEU A O 1
ATOM 2158 N N . VAL A 1 295 ? 6.723 -12.107 -18.305 1.00 92.62 295 VAL A N 1
ATOM 2159 C CA . VAL A 1 295 ? 6.930 -13.525 -18.599 1.00 92.62 295 VAL A CA 1
ATOM 2160 C C . VAL A 1 295 ? 7.372 -14.242 -17.335 1.00 92.62 295 VAL A C 1
ATOM 2162 O O . VAL A 1 295 ? 8.329 -13.839 -16.685 1.00 92.62 295 VAL A O 1
ATOM 2165 N N . ILE A 1 296 ? 6.684 -15.332 -17.005 1.00 89.38 296 ILE A N 1
ATOM 2166 C CA . ILE A 1 296 ? 7.043 -16.219 -15.898 1.00 89.38 296 ILE A CA 1
ATOM 2167 C C . ILE A 1 296 ? 7.494 -17.544 -16.506 1.00 89.38 296 ILE A C 1
ATOM 2169 O O . ILE A 1 296 ? 6.737 -18.169 -17.252 1.00 89.38 296 ILE A O 1
ATOM 2173 N N . ASP A 1 297 ? 8.730 -17.953 -16.231 1.00 89.81 297 ASP A N 1
ATOM 2174 C CA . ASP A 1 297 ? 9.254 -19.224 -16.730 1.00 89.81 297 ASP A CA 1
ATOM 2175 C C . ASP A 1 297 ? 8.721 -20.437 -15.944 1.00 89.81 297 ASP A C 1
ATOM 2177 O O . ASP A 1 297 ? 7.964 -20.320 -14.976 1.00 89.81 297 ASP A O 1
ATOM 2181 N N . ALA A 1 298 ? 9.114 -21.641 -16.368 1.00 88.38 298 ALA A N 1
ATOM 2182 C CA . ALA A 1 298 ? 8.681 -22.888 -15.738 1.00 88.38 298 ALA A CA 1
ATOM 2183 C C . ALA A 1 298 ? 9.152 -23.034 -14.276 1.00 88.38 298 ALA A C 1
ATOM 2185 O O . ALA A 1 298 ? 8.611 -23.855 -13.537 1.00 88.38 298 ALA A O 1
ATOM 2186 N N . GLN A 1 299 ? 10.153 -22.259 -13.853 1.00 86.44 299 GLN A N 1
ATOM 2187 C CA . GLN A 1 299 ? 10.675 -22.227 -12.489 1.00 86.44 299 GLN A CA 1
ATOM 2188 C C . GLN A 1 299 ? 9.986 -21.150 -11.634 1.00 86.44 299 GLN A C 1
ATOM 2190 O O . GLN A 1 299 ? 10.268 -21.043 -10.440 1.00 86.44 299 GLN A O 1
ATOM 2195 N N . GLY A 1 300 ? 9.059 -20.377 -12.209 1.00 86.19 300 GLY A N 1
ATOM 2196 C CA . GLY A 1 300 ? 8.374 -19.290 -11.518 1.00 86.19 300 GLY A CA 1
ATOM 2197 C C . GLY A 1 300 ? 9.209 -18.016 -11.406 1.00 86.19 300 GLY A C 1
ATOM 2198 O O . GLY A 1 300 ? 8.894 -17.175 -10.560 1.00 86.19 300 GLY A O 1
ATOM 2199 N N . LYS A 1 301 ? 10.265 -17.887 -12.218 1.00 90.38 301 LYS A N 1
ATOM 2200 C CA . LYS A 1 301 ? 11.070 -16.675 -12.312 1.00 90.38 301 LYS A CA 1
ATOM 2201 C C . LYS A 1 301 ? 10.401 -15.696 -13.268 1.00 90.38 301 LYS A C 1
ATOM 2203 O O . LYS A 1 301 ? 10.063 -16.053 -14.399 1.00 90.38 301 LYS A O 1
ATOM 2208 N N . ALA A 1 302 ? 10.203 -14.475 -12.799 1.00 90.50 302 ALA A N 1
ATOM 2209 C CA . ALA A 1 302 ? 9.687 -13.380 -13.589 1.00 90.50 302 ALA A CA 1
ATOM 2210 C C . ALA A 1 302 ? 10.791 -12.805 -14.487 1.00 90.50 302 ALA A C 1
ATOM 2212 O O . ALA A 1 302 ? 11.979 -12.836 -14.160 1.00 90.50 302 ALA A O 1
ATOM 2213 N N . ARG A 1 303 ? 10.390 -12.276 -15.638 1.00 91.69 303 ARG A N 1
ATOM 2214 C CA . ARG A 1 303 ? 11.200 -11.400 -16.481 1.00 91.69 303 ARG A CA 1
ATOM 2215 C C . ARG A 1 303 ? 10.307 -10.377 -17.168 1.00 91.69 303 ARG A C 1
ATOM 2217 O O . ARG A 1 303 ? 9.216 -10.731 -17.621 1.00 91.69 303 ARG A O 1
ATOM 2224 N N . HIS A 1 304 ? 10.796 -9.149 -17.288 1.00 90.56 304 HIS A N 1
ATOM 2225 C CA . HIS A 1 304 ? 10.165 -8.138 -18.134 1.00 90.56 304 HIS A CA 1
ATOM 2226 C C . HIS A 1 304 ? 10.485 -8.373 -19.620 1.00 90.56 304 HIS A C 1
ATOM 2228 O O . HIS A 1 304 ? 11.602 -8.753 -19.980 1.00 90.56 304 HIS A O 1
ATOM 2234 N N . ASP A 1 305 ? 9.503 -8.156 -20.491 1.00 91.81 305 ASP A N 1
ATOM 2235 C CA . ASP A 1 305 ? 9.597 -8.273 -21.947 1.00 91.81 305 ASP A CA 1
ATOM 2236 C C . ASP A 1 305 ? 8.690 -7.236 -22.621 1.00 91.81 305 ASP A C 1
ATOM 2238 O O . ASP A 1 305 ? 7.494 -7.467 -22.765 1.00 91.81 305 ASP A O 1
ATOM 2242 N N . ASP A 1 306 ? 9.254 -6.116 -23.082 1.00 89.31 306 ASP A N 1
ATOM 2243 C CA . ASP A 1 306 ? 8.502 -4.997 -23.683 1.00 89.31 306 ASP A CA 1
ATOM 2244 C C . ASP A 1 306 ? 7.574 -5.398 -24.847 1.00 89.31 306 ASP A C 1
ATOM 2246 O O . ASP A 1 306 ? 6.650 -4.661 -25.186 1.00 89.31 306 ASP A O 1
ATOM 2250 N N . ASN A 1 307 ? 7.802 -6.553 -25.482 1.00 92.19 307 ASN A N 1
ATOM 2251 C CA . ASN A 1 307 ? 7.012 -7.001 -26.629 1.00 92.19 307 ASN A CA 1
ATOM 2252 C C . ASN A 1 307 ? 5.883 -7.969 -26.250 1.00 92.19 307 ASN A C 1
ATOM 2254 O O . ASN A 1 307 ? 5.049 -8.306 -27.098 1.00 92.19 307 ASN A O 1
ATOM 2258 N N . LYS A 1 308 ? 5.848 -8.451 -25.002 1.00 92.50 308 LYS A N 1
ATOM 2259 C CA . LYS A 1 308 ? 4.839 -9.407 -24.543 1.00 92.50 308 LYS A CA 1
ATOM 2260 C C . LYS A 1 308 ? 3.483 -8.711 -24.430 1.00 92.50 308 LYS A C 1
ATOM 2262 O O . LYS A 1 308 ? 3.243 -7.937 -23.513 1.00 92.50 308 LYS A O 1
ATOM 2267 N N . GLN A 1 309 ? 2.576 -9.039 -25.346 1.00 92.88 309 GLN A N 1
ATOM 2268 C CA . GLN A 1 309 ? 1.175 -8.619 -25.265 1.00 92.88 309 GLN A CA 1
ATOM 2269 C C . GLN A 1 309 ? 0.462 -9.320 -24.100 1.00 92.88 309 GLN A C 1
ATOM 2271 O O . GLN A 1 309 ? 0.789 -10.487 -23.827 1.00 92.88 309 GLN A O 1
ATOM 2276 N N . PRO A 1 310 ? -0.517 -8.671 -23.449 1.00 92.81 310 PRO A N 1
ATOM 2277 C CA . PRO A 1 310 ? -1.302 -9.308 -22.404 1.00 92.81 310 PRO A CA 1
ATOM 2278 C C . PRO A 1 310 ? -2.051 -10.525 -22.959 1.00 92.81 310 PRO A C 1
ATOM 2280 O O . PRO A 1 310 ? -2.643 -10.509 -24.038 1.00 92.81 310 PRO A O 1
ATOM 2283 N N . THR A 1 311 ? -1.976 -11.619 -22.216 1.00 94.69 311 THR A N 1
ATOM 2284 C CA . THR A 1 311 ? -2.667 -12.890 -22.454 1.00 94.69 311 THR A CA 1
ATOM 2285 C C . THR A 1 311 ? -3.665 -13.223 -21.351 1.00 94.69 311 THR A C 1
ATOM 2287 O O . THR A 1 311 ? -4.540 -14.065 -21.554 1.00 94.69 311 THR A O 1
ATOM 2290 N N . MET A 1 312 ? -3.548 -12.570 -20.195 1.00 93.88 312 MET A N 1
ATOM 2291 C CA . MET A 1 312 ? -4.435 -12.716 -19.052 1.00 93.88 312 MET A CA 1
ATOM 2292 C C . MET A 1 312 ? -4.674 -11.350 -18.416 1.00 93.88 312 MET A C 1
ATOM 2294 O O . MET A 1 312 ? -3.724 -10.632 -18.136 1.00 93.88 312 MET A O 1
ATOM 2298 N N . ALA A 1 313 ? -5.933 -11.047 -18.112 1.00 93.31 313 ALA A N 1
ATOM 2299 C CA . ALA A 1 313 ? -6.322 -9.912 -17.286 1.00 93.31 313 ALA A CA 1
ATOM 2300 C C . ALA A 1 313 ? -7.243 -10.398 -16.165 1.00 93.31 313 ALA A C 1
ATOM 2302 O O . ALA A 1 313 ? -8.049 -11.317 -16.364 1.00 93.31 313 ALA A O 1
ATOM 2303 N N . PHE A 1 314 ? -7.116 -9.800 -14.984 1.00 93.25 314 PHE A N 1
ATOM 2304 C CA . PHE A 1 314 ? -8.076 -10.014 -13.904 1.00 93.25 314 PHE A CA 1
ATOM 2305 C C . PHE A 1 314 ? -9.319 -9.139 -14.104 1.00 93.25 314 PHE A C 1
ATOM 2307 O O . PHE A 1 314 ? -9.315 -8.187 -14.881 1.00 93.25 314 PHE A O 1
ATOM 2314 N N . LEU A 1 315 ? -10.405 -9.470 -13.397 1.00 93.88 315 LEU A N 1
ATOM 2315 C CA . LEU A 1 315 ? -11.522 -8.536 -13.259 1.00 93.88 315 LEU A CA 1
ATOM 2316 C C . LEU A 1 315 ? -11.040 -7.280 -12.532 1.00 93.88 315 LEU A C 1
ATOM 2318 O O . LEU A 1 315 ? -10.229 -7.385 -11.610 1.00 93.88 315 LEU A O 1
ATOM 2322 N N . ASP A 1 316 ? -11.594 -6.127 -12.902 1.00 94.94 316 ASP A N 1
ATOM 2323 C CA . ASP A 1 316 ? -11.261 -4.871 -12.241 1.00 94.94 316 ASP A CA 1
ATOM 2324 C C . ASP A 1 316 ? -11.502 -4.968 -10.730 1.00 94.94 316 ASP A C 1
ATOM 2326 O O . ASP A 1 316 ? -12.573 -5.368 -10.262 1.00 94.94 316 ASP A O 1
ATOM 2330 N N . ASN A 1 317 ? -10.484 -4.590 -9.965 1.00 95.69 317 ASN A N 1
ATOM 2331 C CA . ASN A 1 317 ? -10.477 -4.664 -8.517 1.00 95.69 317 ASN A CA 1
ATOM 2332 C C . ASN A 1 317 ? -10.532 -3.260 -7.909 1.00 95.69 317 ASN A C 1
ATOM 2334 O O . ASN A 1 317 ? -9.511 -2.602 -7.709 1.00 95.69 317 ASN A O 1
ATOM 2338 N N . TYR A 1 318 ? -11.731 -2.824 -7.525 1.00 96.81 318 TYR A N 1
ATOM 2339 C CA . TYR A 1 318 ? -11.934 -1.522 -6.891 1.00 96.81 318 TYR A CA 1
ATOM 2340 C C . TYR A 1 318 ? -11.772 -1.544 -5.364 1.00 96.81 318 TYR A C 1
ATOM 2342 O O . TYR A 1 318 ? -12.108 -0.559 -4.696 1.00 96.81 318 TYR A O 1
ATOM 2350 N N . ALA A 1 319 ? -11.244 -2.621 -4.768 1.00 97.00 319 ALA A N 1
ATOM 2351 C CA . ALA A 1 319 ? -11.145 -2.740 -3.314 1.00 97.00 319 ALA A CA 1
ATOM 2352 C C . ALA A 1 319 ? -10.313 -1.613 -2.682 1.00 97.00 319 ALA A C 1
ATOM 2354 O O . ALA A 1 319 ? -10.675 -1.112 -1.614 1.00 97.00 319 ALA A O 1
ATOM 2355 N N . LEU A 1 320 ? -9.227 -1.180 -3.334 1.00 98.19 320 LEU A N 1
ATOM 2356 C CA . LEU A 1 320 ? -8.424 -0.044 -2.873 1.00 98.19 320 LEU A CA 1
ATOM 2357 C C . LEU A 1 320 ? -9.191 1.277 -2.986 1.00 98.19 320 LEU A C 1
ATOM 2359 O O . LEU A 1 320 ? -9.219 2.048 -2.026 1.00 98.19 320 LEU A O 1
ATOM 2363 N N . ALA A 1 321 ? -9.849 1.522 -4.120 1.00 97.62 321 ALA A N 1
ATOM 2364 C CA . ALA A 1 321 ? -10.625 2.738 -4.338 1.00 97.62 321 ALA A CA 1
ATOM 2365 C C . ALA A 1 321 ? -11.747 2.881 -3.294 1.00 97.62 321 ALA A C 1
ATOM 2367 O O . ALA A 1 321 ? -11.875 3.924 -2.644 1.00 97.62 321 ALA A O 1
ATOM 2368 N N . ARG A 1 322 ? -12.495 1.797 -3.041 1.00 97.06 322 ARG A N 1
ATOM 2369 C CA . ARG A 1 322 ? -13.516 1.742 -1.981 1.00 97.06 322 ARG A CA 1
ATOM 2370 C C . ARG A 1 322 ? -12.910 1.976 -0.603 1.00 97.06 322 ARG A C 1
ATOM 2372 O O . ARG A 1 322 ? -13.484 2.724 0.188 1.00 97.06 322 ARG A O 1
ATOM 2379 N N . ALA A 1 323 ? -11.764 1.366 -0.302 1.00 97.44 323 ALA A N 1
ATOM 2380 C CA . ALA A 1 323 ? -11.104 1.536 0.987 1.00 97.44 323 ALA A CA 1
ATOM 2381 C C . ALA A 1 323 ? -10.664 2.986 1.228 1.00 97.44 323 ALA A C 1
ATOM 2383 O O . ALA A 1 323 ? -10.940 3.534 2.292 1.00 97.44 323 ALA A O 1
ATOM 2384 N N . ILE A 1 324 ? -10.054 3.637 0.234 1.00 98.12 324 ILE A N 1
ATOM 2385 C CA . ILE A 1 324 ? -9.651 5.047 0.328 1.00 98.12 324 ILE A CA 1
ATOM 2386 C C . ILE A 1 324 ? -10.877 5.946 0.487 1.00 98.12 324 ILE A C 1
ATOM 2388 O O . ILE A 1 324 ? -10.884 6.816 1.356 1.00 98.12 324 ILE A O 1
ATOM 2392 N N . HIS A 1 325 ? -11.922 5.727 -0.313 1.00 96.94 325 HIS A N 1
ATOM 2393 C CA . HIS A 1 325 ? -13.130 6.542 -0.258 1.00 96.94 325 HIS A CA 1
ATOM 2394 C C . HIS A 1 325 ? -13.837 6.430 1.101 1.00 96.94 325 HIS A C 1
ATOM 2396 O O . HIS A 1 325 ? -14.032 7.426 1.802 1.00 96.94 325 HIS A O 1
ATOM 2402 N N . THR A 1 326 ? -14.160 5.206 1.520 1.00 94.88 326 THR A N 1
ATOM 2403 C CA . THR A 1 326 ? -14.850 4.952 2.796 1.00 94.88 326 THR A CA 1
ATOM 2404 C C . THR A 1 326 ? -13.994 5.342 4.001 1.00 94.88 326 THR A C 1
ATOM 2406 O O . THR A 1 326 ? -14.502 5.919 4.968 1.00 94.88 326 THR A O 1
ATOM 2409 N N . GLY A 1 327 ? -12.684 5.092 3.938 1.00 96.12 327 GLY A N 1
ATOM 2410 C CA . GLY A 1 327 ? -11.753 5.473 4.990 1.00 96.12 327 GLY A CA 1
ATOM 2411 C C . GLY A 1 327 ? -11.530 6.974 5.097 1.00 96.12 327 GLY A C 1
ATOM 2412 O O . GLY A 1 327 ? -11.403 7.493 6.206 1.00 96.12 327 GLY A O 1
ATOM 2413 N N . GLY A 1 328 ? -11.570 7.689 3.973 1.00 94.50 328 GLY A N 1
ATOM 2414 C CA . GLY A 1 328 ? -11.497 9.146 3.925 1.00 94.50 328 GLY A CA 1
ATOM 2415 C C . GLY A 1 328 ? -12.726 9.834 4.525 1.00 94.50 328 GLY A C 1
ATOM 2416 O O . GLY A 1 328 ? -12.592 10.879 5.160 1.00 94.50 328 GLY A O 1
ATOM 2417 N N . GLN A 1 329 ? -13.913 9.237 4.383 1.00 92.31 329 GLN A N 1
ATOM 2418 C CA . GLN A 1 329 ? -15.170 9.795 4.900 1.00 92.31 329 GLN A CA 1
ATOM 2419 C C . GLN A 1 329 ? -15.309 9.712 6.420 1.00 92.31 329 GLN A C 1
ATOM 2421 O O . GLN A 1 329 ? -15.936 10.576 7.032 1.00 92.31 329 GLN A O 1
ATOM 2426 N N . ARG A 1 330 ? -14.757 8.671 7.050 1.00 81.69 330 ARG A N 1
ATOM 2427 C CA . ARG A 1 330 ? -15.007 8.410 8.477 1.00 81.69 330 ARG A CA 1
ATOM 2428 C C . ARG A 1 330 ? -14.289 9.374 9.422 1.00 81.69 330 ARG A C 1
ATOM 2430 O O . ARG A 1 330 ? -14.689 9.462 10.581 1.00 81.69 330 ARG A O 1
ATOM 2437 N N . GLY A 1 331 ? -13.292 10.121 8.940 1.00 64.44 331 GLY A N 1
ATOM 2438 C CA . GLY A 1 331 ? -12.485 11.022 9.762 1.00 64.44 331 GLY A CA 1
ATOM 2439 C C . GLY A 1 331 ? -11.853 10.327 10.984 1.00 64.44 331 GLY A C 1
ATOM 2440 O O . GLY A 1 331 ? -12.043 9.132 11.218 1.00 64.44 331 GLY A O 1
ATOM 2441 N N . PRO A 1 332 ? -11.074 11.047 11.805 1.00 61.81 332 PRO A N 1
ATOM 2442 C CA . PRO A 1 332 ? -10.738 10.550 13.131 1.00 61.81 332 PRO A CA 1
ATOM 2443 C C . PRO A 1 332 ? -12.042 10.417 13.926 1.00 61.81 332 PRO A C 1
ATOM 2445 O O . PRO A 1 332 ? -12.780 11.397 14.044 1.00 61.81 332 PRO A O 1
ATOM 2448 N N . ALA A 1 333 ? -12.334 9.216 14.440 1.00 56.94 333 ALA A N 1
ATOM 2449 C CA . ALA A 1 333 ? -13.545 8.956 15.212 1.00 56.94 333 ALA A CA 1
ATOM 2450 C C . ALA A 1 333 ? -13.709 10.037 16.287 1.00 56.94 333 ALA A C 1
ATOM 2452 O O . ALA A 1 333 ? -12.857 10.187 17.169 1.00 56.94 333 ALA A O 1
ATOM 2453 N N . ARG A 1 334 ? -14.779 10.831 16.196 1.00 54.19 334 ARG A N 1
ATOM 2454 C CA . ARG A 1 334 ? -15.077 11.806 17.236 1.00 54.19 334 ARG A CA 1
ATOM 2455 C C . ARG A 1 334 ? -15.482 11.007 18.468 1.00 54.19 334 ARG A C 1
ATOM 2457 O O . ARG A 1 334 ? -16.492 10.308 18.458 1.00 54.19 334 ARG A O 1
ATOM 2464 N N . VAL A 1 335 ? -14.633 11.010 19.493 1.00 53.34 335 VAL A N 1
ATOM 2465 C CA . VAL A 1 335 ? -14.992 10.393 20.770 1.00 53.34 335 VAL A CA 1
ATOM 2466 C C . VAL A 1 335 ? -16.095 11.274 21.324 1.00 53.34 335 VAL A C 1
ATOM 2468 O O . VAL A 1 335 ? -15.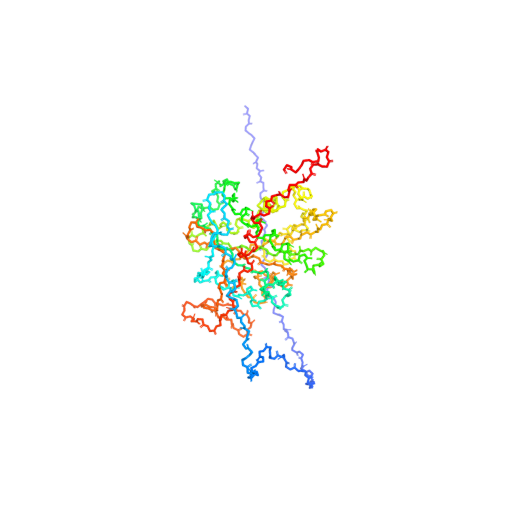827 12.431 21.640 1.00 53.34 335 VAL A O 1
ATOM 2471 N N . ALA A 1 336 ? -17.319 10.749 21.393 1.00 53.28 336 ALA A N 1
ATOM 2472 C CA . ALA A 1 336 ? -18.383 11.404 22.134 1.00 53.28 336 ALA A CA 1
ATOM 2473 C C . ALA A 1 336 ? -17.835 11.684 23.535 1.00 53.28 336 ALA A C 1
ATOM 2475 O O . ALA A 1 336 ? -17.448 10.757 24.255 1.00 53.28 336 ALA A O 1
ATOM 2476 N N . ASP A 1 337 ? -17.704 12.960 23.882 1.00 50.12 337 ASP A N 1
ATOM 2477 C CA . ASP A 1 337 ? -17.234 13.338 25.200 1.00 50.12 337 ASP A CA 1
ATOM 2478 C C . ASP A 1 337 ? -18.318 12.933 26.200 1.00 50.12 337 ASP A C 1
ATOM 2480 O O . ASP A 1 337 ? -19.338 13.603 26.375 1.00 50.12 337 ASP A O 1
ATOM 2484 N N . ALA A 1 338 ? -18.089 11.792 26.850 1.00 54.38 338 ALA A N 1
ATOM 2485 C CA . ALA A 1 338 ? -18.999 11.217 27.830 1.00 54.38 338 ALA A CA 1
ATOM 2486 C C . ALA A 1 338 ? -19.277 12.165 29.012 1.00 54.38 338 ALA A C 1
ATOM 2488 O O . ALA A 1 338 ? -20.198 11.909 29.782 1.00 54.38 338 ALA A O 1
ATOM 2489 N N . ARG A 1 339 ? -18.507 13.255 29.173 1.00 55.97 339 ARG A N 1
ATOM 2490 C CA . ARG A 1 339 ? -18.739 14.261 30.217 1.00 55.97 339 ARG A CA 1
ATOM 2491 C C . ARG A 1 339 ? -19.683 15.379 29.799 1.00 55.97 339 ARG A C 1
ATOM 2493 O O . ARG A 1 339 ? -20.283 15.985 30.679 1.00 55.97 339 ARG A O 1
ATOM 2500 N N . THR A 1 340 ? -19.807 15.677 28.509 1.00 61.84 340 THR A N 1
ATOM 2501 C CA . THR A 1 340 ? -20.618 16.815 28.044 1.00 61.84 340 THR A CA 1
ATOM 2502 C C . THR A 1 340 ? -21.909 16.395 27.360 1.00 61.84 340 THR A C 1
ATOM 2504 O O . THR A 1 340 ? -22.777 17.240 27.168 1.00 61.84 340 THR A O 1
ATOM 2507 N N . GLY A 1 341 ? -22.067 15.116 26.996 1.00 51.19 341 GLY A N 1
ATOM 2508 C CA . GLY A 1 341 ? -23.246 14.648 26.257 1.00 51.19 341 GLY A CA 1
ATOM 2509 C C . GLY A 1 341 ? -23.376 15.270 24.861 1.00 51.19 341 GLY A C 1
ATOM 2510 O O . GLY A 1 341 ? -24.362 15.025 24.171 1.00 51.19 341 GLY A O 1
ATOM 2511 N N . ASN A 1 342 ? -22.378 16.046 24.429 1.00 42.81 342 ASN A N 1
ATOM 2512 C CA . ASN A 1 342 ? -22.334 16.679 23.126 1.00 42.81 342 ASN A CA 1
ATOM 2513 C C . ASN A 1 342 ? -21.467 15.837 22.190 1.00 42.81 342 ASN A C 1
ATOM 2515 O O . ASN A 1 342 ? -20.320 15.503 22.496 1.00 42.81 342 ASN A O 1
ATOM 2519 N N . ILE A 1 343 ? -22.020 15.520 21.021 1.00 42.25 343 ILE A N 1
ATOM 2520 C CA . ILE A 1 343 ? -21.247 15.017 19.888 1.00 42.25 343 ILE A CA 1
ATOM 2521 C C . ILE A 1 343 ? -20.486 16.226 19.334 1.00 42.25 343 ILE A C 1
ATOM 2523 O O . ILE A 1 343 ? -21.032 16.999 18.547 1.00 42.25 343 ILE A O 1
ATOM 2527 N N . VAL A 1 344 ? -19.259 16.439 19.816 1.00 50.22 344 VAL A N 1
ATOM 2528 C CA . VAL A 1 344 ? -18.300 17.348 19.167 1.00 50.22 344 VAL A CA 1
ATOM 2529 C C . VAL A 1 344 ? -17.801 16.683 17.916 1.00 50.22 344 VAL A C 1
ATOM 2531 O O . VAL A 1 344 ? -17.591 15.456 17.951 1.00 50.22 344 VAL A O 1
#